Protein AF-A0A6J4H7F0-F1 (afdb_monomer)

Solvent-accessible surface area (backbone atoms only — not comparable to full-atom values): 18769 Å² total; per-residue (Å²): 68,22,37,40,38,38,34,72,68,40,16,68,41,53,74,45,58,62,49,80,38,82,34,61,27,44,43,52,40,50,52,54,46,30,73,71,42,33,70,66,26,42,61,41,53,76,63,33,49,46,27,46,77,89,40,85,48,57,54,82,38,73,43,46,67,84,35,38,40,36,44,41,44,70,64,99,74,85,79,79,78,72,76,82,77,82,88,83,80,85,81,87,74,94,76,88,89,69,82,86,73,80,74,74,81,72,72,72,77,78,80,71,76,67,61,82,69,47,77,82,85,68,88,58,63,63,61,52,51,50,49,52,53,51,52,52,52,27,51,71,76,28,46,66,54,31,9,56,54,31,13,54,42,16,23,50,20,19,31,37,37,26,54,52,37,40,78,71,74,45,66,36,49,32,68,42,9,10,48,26,4,19,38,26,8,48,21,39,66,74,39,74,65,48,31,50,48,36,52,55,51,31,49,51,52,39,50,54,51,37,70,75,57,71,55,100,55,46,68,58,22,44,51,49,18,49,52,44,4,51,45,45,4,41,18,38,14,14,56,26,47,22,36,75,68,29,63,69,56,25,51,48,55,51,47,50,50,52,40,24,53,49,27,19,47,68,47,18,46,78,45,95,50,67,55,50,6,50,51,40,6,38,58,50,38,50,64,55,22,52,47,40,54,76,69,46,71,77,72,45,69,74,72,46,36,49,52,54,37,54,48,41,53,60,24,32,64,48,3,48,36,51,45,26,61,74,34,72,40,80,84,59,91,37,72,46,38,69,72,40,14,45,26,47,49,26,23,46,55,50,27,50,49,41,65,71,66,42,107

Organism: NCBI:txid310071

Mean predicted aligned error: 15.55 Å

Structure (mmCIF, N/CA/C/O backbone):
data_AF-A0A6J4H7F0-F1
#
_entry.id   AF-A0A6J4H7F0-F1
#
loop_
_atom_site.group_PDB
_atom_site.id
_atom_site.type_symbol
_atom_site.label_atom_id
_atom_site.label_alt_id
_atom_site.label_comp_id
_atom_site.label_asym_id
_atom_site.label_entity_id
_atom_site.label_seq_id
_atom_site.pdbx_PDB_ins_code
_atom_site.Cartn_x
_atom_site.Cartn_y
_atom_site.Cartn_z
_atom_site.occupancy
_atom_site.B_iso_or_equiv
_atom_site.auth_seq_id
_atom_site.auth_comp_id
_atom_site.auth_asym_id
_atom_site.auth_atom_id
_atom_site.pdbx_PDB_model_num
ATOM 1 N N . MET A 1 1 ? -19.247 49.090 20.913 1.00 79.69 1 MET A N 1
ATOM 2 C CA . MET A 1 1 ? -18.521 48.630 19.709 1.00 79.69 1 MET A CA 1
ATOM 3 C C . MET A 1 1 ? -18.213 47.139 19.779 1.00 79.69 1 MET A C 1
ATOM 5 O O . MET A 1 1 ? -17.279 46.752 20.465 1.00 79.69 1 MET A O 1
ATOM 9 N N . ALA A 1 2 ? -19.007 46.308 19.106 1.00 89.88 2 ALA A N 1
ATOM 10 C CA . ALA A 1 2 ? -18.717 44.887 18.917 1.00 89.88 2 ALA A CA 1
ATOM 11 C C . ALA A 1 2 ? -17.821 44.684 17.680 1.00 89.88 2 ALA A C 1
ATOM 13 O O . ALA A 1 2 ? -17.836 45.501 16.754 1.00 89.88 2 ALA A O 1
ATOM 14 N N . VAL A 1 3 ? -17.059 43.589 17.644 1.00 93.75 3 VAL A N 1
ATOM 15 C CA . VAL A 1 3 ? -16.188 43.254 16.506 1.00 93.75 3 VAL A CA 1
ATOM 16 C C . VAL A 1 3 ? -16.925 42.312 15.558 1.00 93.75 3 VAL A C 1
ATOM 18 O O . VAL A 1 3 ? -17.182 41.156 15.894 1.00 93.75 3 VAL A O 1
ATOM 21 N N . LEU A 1 4 ? -17.222 42.770 14.345 1.00 94.12 4 LEU A N 1
ATOM 22 C CA . LEU A 1 4 ? -17.757 41.939 13.271 1.00 94.12 4 LEU A CA 1
ATOM 23 C C . LEU A 1 4 ? -16.609 41.200 12.569 1.00 94.12 4 LEU A C 1
ATOM 25 O O . LEU A 1 4 ? -15.652 41.819 12.108 1.00 94.12 4 LEU A O 1
ATOM 29 N N . ARG A 1 5 ? -16.700 39.873 12.447 1.00 94.94 5 ARG A N 1
ATOM 30 C CA . ARG A 1 5 ? -15.762 39.026 11.692 1.00 94.94 5 ARG A CA 1
ATOM 31 C C . ARG A 1 5 ? -16.454 38.355 10.515 1.00 94.94 5 ARG A C 1
ATOM 33 O O . ARG A 1 5 ? -17.480 37.692 10.677 1.00 94.94 5 ARG A O 1
ATOM 40 N N . LEU A 1 6 ? -15.844 38.483 9.338 1.00 91.06 6 LEU A N 1
ATOM 41 C CA . LEU A 1 6 ? -16.409 38.026 8.072 1.00 91.06 6 LEU A CA 1
ATOM 42 C C . LEU A 1 6 ? -15.573 36.899 7.465 1.00 91.06 6 LEU A C 1
ATOM 44 O O . LEU A 1 6 ? -14.344 36.974 7.392 1.00 91.06 6 LEU A O 1
ATOM 48 N N . PHE A 1 7 ? -16.255 35.862 6.983 1.00 89.94 7 PHE A N 1
ATOM 49 C CA . PHE A 1 7 ? -15.634 34.673 6.400 1.00 89.94 7 PHE A CA 1
ATOM 50 C C . PHE A 1 7 ? -16.108 34.444 4.961 1.00 89.94 7 PHE A C 1
ATOM 52 O O . PHE A 1 7 ? -17.207 34.848 4.587 1.00 89.94 7 PHE A O 1
ATOM 59 N N . ALA A 1 8 ? -15.277 33.767 4.160 1.00 90.88 8 ALA A N 1
ATOM 60 C CA . ALA A 1 8 ? -15.610 33.292 2.811 1.00 90.88 8 ALA A CA 1
ATOM 61 C C . ALA A 1 8 ? -16.353 34.344 1.953 1.00 90.88 8 ALA A C 1
ATOM 63 O O . ALA A 1 8 ? -15.870 35.468 1.806 1.00 90.88 8 ALA A O 1
ATOM 64 N N . ALA A 1 9 ? -17.531 33.999 1.424 1.00 89.50 9 ALA A N 1
ATOM 65 C CA . ALA A 1 9 ? -18.332 34.868 0.565 1.00 89.50 9 ALA A CA 1
ATOM 66 C C . ALA A 1 9 ? -18.746 36.193 1.237 1.00 89.50 9 ALA A C 1
ATOM 68 O O . ALA A 1 9 ? -18.875 37.200 0.546 1.00 89.50 9 ALA A O 1
ATOM 69 N N . ALA A 1 10 ? -18.903 36.237 2.569 1.00 89.25 10 ALA A N 1
ATOM 70 C CA . ALA A 1 10 ? -19.227 37.476 3.284 1.00 89.25 10 ALA A CA 1
ATOM 71 C C . ALA A 1 10 ? -18.031 38.437 3.300 1.00 89.25 10 ALA A C 1
ATOM 73 O O . ALA A 1 10 ? -18.201 39.634 3.087 1.00 89.25 10 ALA A O 1
ATOM 74 N N . ARG A 1 11 ? -16.809 37.908 3.463 1.00 91.88 11 ARG A N 1
ATOM 75 C CA . ARG A 1 11 ? -15.567 38.689 3.336 1.00 91.88 11 ARG A CA 1
ATOM 76 C C . ARG A 1 11 ? -15.388 39.226 1.917 1.00 91.88 11 ARG A C 1
ATOM 78 O O . ARG A 1 11 ? -14.984 40.367 1.744 1.00 91.88 11 ARG A O 1
ATOM 85 N N . GLU A 1 12 ? -15.668 38.413 0.902 1.00 89.50 12 GLU A N 1
ATOM 86 C CA . GLU A 1 12 ? -15.570 38.844 -0.499 1.00 89.50 12 GLU A CA 1
ATOM 87 C C . GLU A 1 12 ? -16.610 39.907 -0.854 1.00 89.50 12 GLU A C 1
ATOM 89 O O . GLU A 1 12 ? -16.305 40.832 -1.603 1.00 89.50 12 GLU A O 1
ATOM 94 N N . ALA A 1 13 ? -17.824 39.787 -0.311 1.00 89.81 13 ALA A N 1
ATOM 95 C CA . ALA A 1 13 ? -18.880 40.769 -0.509 1.00 89.81 13 ALA A CA 1
ATOM 96 C C . ALA A 1 13 ? -18.574 42.103 0.189 1.00 89.81 13 ALA A C 1
ATOM 98 O O . ALA A 1 13 ? -18.816 43.149 -0.403 1.00 89.81 13 ALA A O 1
ATOM 99 N N . ALA A 1 14 ? -18.017 42.070 1.404 1.00 89.12 14 ALA A N 1
ATOM 100 C CA . ALA A 1 14 ? -17.677 43.271 2.171 1.00 89.12 14 ALA A CA 1
ATOM 101 C C . ALA A 1 14 ? -16.303 43.876 1.827 1.00 89.12 14 ALA A C 1
ATOM 103 O O . ALA A 1 14 ? -16.029 45.021 2.171 1.00 89.12 14 ALA A O 1
ATOM 104 N N . GLY A 1 15 ? -15.405 43.114 1.194 1.00 90.19 15 GLY A N 1
ATOM 105 C CA . GLY A 1 15 ? -14.039 43.546 0.870 1.00 90.19 15 GLY A CA 1
ATOM 106 C C . GLY A 1 15 ? -13.083 43.626 2.069 1.00 90.19 15 GLY A C 1
ATOM 107 O O . GLY A 1 15 ? -11.917 43.973 1.894 1.00 90.19 15 GLY A O 1
ATOM 108 N N . ILE A 1 16 ? -13.544 43.279 3.274 1.00 86.38 16 ILE A N 1
ATOM 109 C CA . ILE A 1 16 ? -12.784 43.359 4.527 1.00 86.38 16 ILE A CA 1
ATOM 110 C C . ILE A 1 16 ? -12.978 42.102 5.380 1.00 86.38 16 ILE A C 1
ATOM 112 O O . ILE A 1 16 ? -13.972 41.387 5.262 1.00 86.38 16 ILE A O 1
ATOM 116 N N . THR A 1 17 ? -12.010 41.815 6.250 1.00 83.88 17 THR A N 1
ATOM 117 C CA . THR A 1 17 ? -12.023 40.634 7.135 1.00 83.88 17 THR A CA 1
ATOM 118 C C . THR A 1 17 ? -12.695 40.882 8.483 1.00 83.88 17 THR A C 1
ATOM 120 O O . THR A 1 17 ? -13.195 39.942 9.102 1.00 83.88 17 THR A O 1
ATOM 123 N N . SER A 1 18 ? -12.665 42.123 8.963 1.00 90.56 18 SER A N 1
ATOM 124 C CA . SER A 1 18 ? -13.222 42.516 10.254 1.00 90.56 18 SER A CA 1
ATOM 125 C C . SER A 1 18 ? -13.551 44.001 10.284 1.00 90.56 18 SER A C 1
ATOM 127 O O . SER A 1 18 ? -12.859 44.778 9.628 1.00 90.56 18 SER A O 1
ATOM 129 N N . ASP A 1 19 ? -14.545 44.371 11.083 1.00 92.31 19 ASP A N 1
ATOM 130 C CA . ASP A 1 19 ? -14.975 45.755 11.287 1.00 92.31 19 ASP A CA 1
ATOM 131 C C . ASP A 1 19 ? -15.459 45.960 12.729 1.00 92.31 19 ASP A C 1
ATOM 133 O O . ASP A 1 19 ? -15.858 45.003 13.395 1.00 92.31 19 ASP A O 1
ATOM 137 N N . GLU A 1 20 ? -15.436 47.198 13.207 1.00 93.69 20 GLU A N 1
ATOM 138 C CA . GLU A 1 20 ? -15.977 47.571 14.513 1.00 93.69 20 GLU A CA 1
ATOM 139 C C . GLU A 1 20 ? -17.307 48.304 14.319 1.00 93.69 20 GLU A C 1
ATOM 141 O O . GLU A 1 20 ? -17.397 49.305 13.600 1.00 93.69 20 GLU A O 1
ATOM 146 N N . ILE A 1 21 ? -18.362 47.790 14.954 1.00 91.06 21 ILE A N 1
ATOM 147 C CA . ILE A 1 21 ? -19.725 48.308 14.806 1.00 91.06 21 ILE A CA 1
ATOM 148 C C . ILE A 1 21 ? -20.270 48.690 16.177 1.00 91.06 21 ILE A C 1
ATOM 150 O O . ILE A 1 21 ? -20.245 47.895 17.120 1.00 91.06 21 ILE A O 1
ATOM 154 N N . ASP A 1 22 ? -20.742 49.929 16.305 1.00 92.12 22 ASP A N 1
ATOM 155 C CA . ASP A 1 22 ? -21.340 50.408 17.544 1.00 92.12 22 ASP A CA 1
ATOM 156 C C . ASP A 1 22 ? -22.836 50.093 17.574 1.00 92.12 22 ASP A C 1
ATOM 158 O O . ASP A 1 22 ? -23.648 50.751 16.928 1.00 92.12 22 ASP A O 1
ATOM 162 N N . ALA A 1 23 ? -23.171 49.019 18.282 1.00 91.31 23 ALA A N 1
ATOM 163 C CA . ALA A 1 23 ? -24.504 48.445 18.375 1.00 91.31 23 ALA A CA 1
ATOM 164 C C . ALA A 1 23 ? -24.633 47.663 19.688 1.00 91.31 23 ALA A C 1
ATOM 166 O O . ALA A 1 23 ? -23.630 47.187 20.232 1.00 91.31 23 ALA A O 1
ATOM 167 N N . ALA A 1 24 ? -25.861 47.540 20.189 1.00 89.31 24 ALA A N 1
ATOM 168 C CA . ALA A 1 24 ? -26.175 46.858 21.443 1.00 89.31 24 ALA A CA 1
ATOM 169 C C . ALA A 1 24 ? -26.703 45.429 21.230 1.00 89.31 24 ALA A C 1
ATOM 171 O O . ALA A 1 24 ? -26.736 44.639 22.176 1.00 89.31 24 ALA A O 1
ATOM 172 N N . THR A 1 25 ? -27.102 45.077 20.004 1.00 95.62 25 THR A N 1
ATOM 173 C CA . THR A 1 25 ? -27.624 43.746 19.651 1.00 95.62 25 THR A CA 1
ATOM 174 C C . THR A 1 25 ? -27.022 43.207 18.356 1.00 95.62 25 THR A C 1
ATOM 176 O O . THR A 1 25 ? -26.523 43.961 17.521 1.00 95.62 25 THR A O 1
ATOM 179 N N . VAL A 1 26 ? -27.087 41.885 18.164 1.00 93.88 26 VAL A N 1
ATOM 180 C CA . VAL A 1 26 ? -26.665 41.237 16.910 1.00 93.88 26 VAL A CA 1
ATOM 181 C C . VAL A 1 26 ? -27.426 41.800 15.707 1.00 93.88 26 VAL A C 1
ATOM 183 O O . VAL A 1 26 ? -26.803 42.062 14.685 1.00 93.88 26 VAL A O 1
ATOM 186 N N . ALA A 1 27 ? -28.739 42.021 15.816 1.00 93.88 27 ALA A N 1
ATOM 187 C CA . ALA A 1 27 ? -29.546 42.609 14.746 1.00 93.88 27 ALA A CA 1
ATOM 188 C C . ALA A 1 27 ? -29.005 43.980 14.316 1.00 93.88 27 ALA A C 1
ATOM 190 O O . ALA A 1 27 ? -28.714 44.178 13.143 1.00 93.88 27 ALA A O 1
ATOM 191 N N . GLU A 1 28 ? -28.758 44.876 15.274 1.00 93.94 28 GLU A N 1
ATOM 192 C CA . GLU A 1 28 ? -28.206 46.206 14.994 1.00 93.94 28 GLU A CA 1
ATOM 193 C C . GLU A 1 28 ? -26.811 46.143 14.351 1.00 93.94 28 GLU A C 1
ATOM 195 O O . GLU A 1 28 ? -26.514 46.932 13.454 1.00 93.94 28 GLU A O 1
ATOM 200 N N . VAL A 1 29 ? -25.960 45.194 14.771 1.00 94.88 29 VAL A N 1
ATOM 201 C CA . VAL A 1 29 ? -24.647 44.969 14.139 1.00 94.88 29 VAL A CA 1
ATOM 202 C C . VAL A 1 29 ? -24.813 44.586 12.666 1.00 94.88 29 VAL A C 1
ATOM 204 O O . VAL A 1 29 ? -24.089 45.089 11.805 1.00 94.88 29 VAL A O 1
ATOM 207 N N . LEU A 1 30 ? -25.749 43.684 12.372 1.00 95.69 30 LEU A N 1
ATOM 208 C CA . LEU A 1 30 ? -25.975 43.163 11.027 1.00 95.69 30 LEU A CA 1
ATOM 209 C C . LEU A 1 30 ? -26.665 44.174 10.107 1.00 95.69 30 LEU A C 1
ATOM 211 O O . LEU A 1 30 ? -26.292 44.254 8.938 1.00 95.69 30 LEU A O 1
ATOM 215 N N . ASP A 1 31 ? -27.608 44.958 10.624 1.00 95.56 31 ASP A N 1
ATOM 216 C CA . ASP A 1 31 ? -28.295 46.008 9.869 1.00 95.56 31 ASP A CA 1
ATOM 217 C C . ASP A 1 31 ? -27.300 47.100 9.452 1.00 95.56 31 ASP A C 1
ATOM 219 O O . ASP A 1 31 ? -27.185 47.415 8.267 1.00 95.56 31 ASP A O 1
ATOM 223 N N . GLN A 1 32 ? -26.462 47.576 10.384 1.00 94.88 32 GLN A N 1
ATOM 224 C CA . GLN A 1 32 ? -25.400 48.540 10.065 1.00 94.88 32 GLN A CA 1
ATOM 225 C C . GLN A 1 32 ? -24.371 47.977 9.072 1.00 94.88 32 GLN A C 1
ATOM 227 O O . GLN A 1 32 ? -23.843 48.714 8.236 1.00 94.88 32 GLN A O 1
ATOM 232 N N . ALA A 1 33 ? -24.071 46.677 9.144 1.00 94.00 33 ALA A N 1
ATOM 233 C CA . ALA A 1 33 ? -23.202 46.012 8.178 1.00 94.00 33 ALA A CA 1
ATOM 234 C C . ALA A 1 33 ? -23.845 45.930 6.782 1.00 94.00 33 ALA A C 1
ATOM 236 O O . ALA A 1 33 ? -23.162 46.147 5.780 1.00 94.00 33 ALA A O 1
ATOM 237 N N . CYS A 1 34 ? -25.151 45.660 6.698 1.00 95.38 34 CYS A N 1
ATOM 238 C CA . CYS A 1 34 ? -25.888 45.658 5.432 1.00 95.38 34 CYS A CA 1
ATOM 239 C C . CYS A 1 34 ? -25.930 47.052 4.803 1.00 95.38 34 CYS A C 1
ATOM 241 O O . CYS A 1 34 ? -25.627 47.180 3.615 1.00 95.38 34 CYS A O 1
ATOM 243 N N . ASP A 1 35 ? -26.188 48.089 5.600 1.00 94.69 35 ASP A N 1
ATOM 244 C CA . ASP A 1 35 ? -26.157 49.482 5.144 1.00 94.69 35 ASP A CA 1
ATOM 245 C C . ASP A 1 35 ? -24.766 49.886 4.631 1.00 94.69 35 ASP A C 1
ATOM 247 O O . ASP A 1 35 ? -24.639 50.622 3.650 1.00 94.69 35 ASP A O 1
ATOM 251 N N . ARG A 1 36 ? -23.701 49.383 5.271 1.00 95.12 36 ARG A N 1
ATOM 252 C CA . ARG A 1 36 ? -22.311 49.714 4.926 1.00 95.12 36 ARG A CA 1
ATOM 253 C C . ARG A 1 36 ? -21.793 48.968 3.696 1.00 95.12 36 ARG A C 1
ATOM 255 O O . ARG A 1 36 ? -21.066 49.559 2.899 1.00 95.12 36 ARG A O 1
ATOM 262 N N . TYR A 1 37 ? -22.112 47.682 3.552 1.00 93.31 37 TYR A N 1
ATOM 263 C CA . TYR A 1 37 ? -21.534 46.816 2.511 1.00 93.31 37 TYR A CA 1
ATOM 264 C C . TYR A 1 37 ? -22.482 46.550 1.328 1.00 93.31 37 TYR A C 1
ATOM 266 O O . TYR A 1 37 ? -22.057 46.004 0.306 1.00 93.31 37 TYR A O 1
ATOM 274 N N . GLY A 1 38 ? -23.751 46.949 1.437 1.00 90.44 38 GLY A N 1
ATOM 275 C CA . GLY A 1 38 ? -24.727 46.960 0.349 1.00 90.44 38 GLY A CA 1
ATOM 276 C C . GLY A 1 38 ? -25.340 45.601 -0.011 1.00 90.44 38 GLY A C 1
ATOM 277 O O . GLY A 1 38 ? -25.177 44.583 0.671 1.00 90.44 38 GLY A O 1
ATOM 278 N N . ASP A 1 39 ? -26.070 45.583 -1.128 1.00 90.50 39 ASP A N 1
ATOM 279 C CA . ASP A 1 39 ? -26.968 44.485 -1.523 1.00 90.50 39 ASP A CA 1
ATOM 280 C C . ASP A 1 39 ? -26.270 43.129 -1.665 1.00 90.50 39 ASP A C 1
ATOM 282 O O . ASP A 1 39 ? -26.826 42.086 -1.311 1.00 90.50 39 ASP A O 1
ATOM 286 N N . ARG A 1 40 ? -25.022 43.126 -2.155 1.00 87.94 40 ARG A N 1
ATOM 287 C CA . ARG A 1 40 ? -24.244 41.892 -2.326 1.00 87.94 40 ARG A CA 1
ATOM 288 C C . ARG A 1 40 ? -23.959 41.222 -0.984 1.00 87.94 40 ARG A C 1
ATOM 290 O O . ARG A 1 40 ? -24.016 39.998 -0.897 1.00 87.94 40 ARG A O 1
ATOM 297 N N . PHE A 1 41 ? -23.656 42.004 0.048 1.00 93.06 41 PHE A N 1
ATOM 298 C CA . PHE A 1 41 ? -23.447 41.484 1.395 1.00 93.06 41 PHE A CA 1
ATOM 299 C C . PHE A 1 41 ? -24.765 41.016 2.015 1.00 93.06 41 PHE A C 1
ATOM 301 O O . PHE A 1 41 ? -24.824 39.907 2.546 1.00 93.06 41 PHE A O 1
ATOM 308 N N . SER A 1 42 ? -25.834 41.797 1.852 1.00 93.12 42 SER A N 1
ATOM 309 C CA . SER A 1 42 ? -27.180 41.456 2.334 1.00 93.12 42 SER A CA 1
ATOM 310 C C . SER A 1 42 ? -27.670 40.109 1.783 1.00 93.12 42 SER A C 1
ATOM 312 O O . SER A 1 42 ? -28.186 39.271 2.526 1.00 93.12 42 SER A O 1
ATOM 314 N N . ALA A 1 43 ? -27.427 39.842 0.495 1.00 90.12 43 ALA A N 1
ATOM 315 C CA . ALA A 1 43 ? -27.762 38.566 -0.138 1.00 90.12 43 ALA A CA 1
ATOM 316 C C . ALA A 1 43 ? -26.995 37.374 0.467 1.00 90.12 43 ALA A C 1
ATOM 318 O O . ALA A 1 43 ? -27.556 36.289 0.633 1.00 90.12 43 ALA A O 1
ATOM 319 N N . VAL A 1 44 ? -25.720 37.563 0.824 1.00 91.06 44 VAL A N 1
ATOM 320 C CA . VAL A 1 44 ? -24.921 36.523 1.492 1.00 91.06 44 VAL A CA 1
ATOM 321 C C . VAL A 1 44 ? -25.398 36.320 2.930 1.00 91.06 44 VAL A C 1
ATOM 323 O O . VAL A 1 44 ? -25.566 35.177 3.366 1.00 91.06 44 VAL A O 1
ATOM 326 N N . LEU A 1 45 ? -25.663 37.406 3.659 1.00 92.75 45 LEU A N 1
ATOM 327 C CA . LEU A 1 45 ? -26.127 37.350 5.042 1.00 92.75 45 LEU A CA 1
ATOM 328 C C . LEU A 1 45 ? -27.443 36.570 5.174 1.00 92.75 45 LEU A C 1
ATOM 330 O O . LEU A 1 45 ? -27.565 35.760 6.090 1.00 92.75 45 LEU A O 1
ATOM 334 N N . ALA A 1 46 ? -28.370 36.720 4.222 1.00 91.62 46 ALA A N 1
ATOM 335 C CA . ALA A 1 46 ? -29.660 36.020 4.212 1.00 91.62 46 ALA A CA 1
ATOM 336 C C . ALA A 1 46 ? -29.552 34.481 4.251 1.00 91.62 46 ALA A C 1
ATOM 338 O O . ALA A 1 46 ? -30.493 33.801 4.656 1.00 91.62 46 ALA A O 1
ATOM 339 N N . THR A 1 47 ? -28.412 33.923 3.836 1.00 89.62 47 THR A N 1
ATOM 340 C CA . THR A 1 47 ? -28.147 32.472 3.861 1.00 89.62 47 THR A CA 1
ATOM 341 C C . THR A 1 47 ? -27.100 32.068 4.902 1.00 89.62 47 THR A C 1
ATOM 343 O O . THR A 1 47 ? -26.794 30.883 5.044 1.00 89.62 47 THR A O 1
ATOM 346 N N . SER A 1 48 ? -26.551 33.036 5.640 1.00 90.56 48 SER A N 1
ATOM 347 C CA . SER A 1 48 ? -25.468 32.840 6.604 1.00 90.56 48 SER A CA 1
ATOM 348 C C . SER A 1 48 ? -25.984 32.476 7.998 1.00 90.56 48 SER A C 1
ATOM 350 O O . SER A 1 48 ? -27.090 32.837 8.395 1.00 90.56 48 SER A O 1
ATOM 352 N N . LYS A 1 49 ? -25.149 31.790 8.784 1.00 94.12 49 LYS A N 1
ATOM 353 C CA . LYS A 1 49 ? -25.343 31.610 10.230 1.00 94.12 49 LYS A CA 1
ATOM 354 C C . LYS A 1 49 ? -24.569 32.684 10.991 1.00 94.12 49 LYS A C 1
ATOM 356 O O . LYS A 1 49 ? -23.464 33.042 10.589 1.00 94.12 49 LYS A O 1
ATOM 361 N N . VAL A 1 50 ? -25.122 33.153 12.106 1.00 93.88 50 VAL A N 1
ATOM 362 C CA . VAL A 1 50 ? -24.518 34.210 12.931 1.00 93.88 50 VAL A CA 1
ATOM 363 C C . VAL A 1 50 ? -24.181 33.669 14.310 1.00 93.88 50 VAL A C 1
ATOM 365 O O . VAL A 1 50 ? -24.969 32.940 14.913 1.00 93.88 50 VAL A O 1
ATOM 368 N N . TRP A 1 51 ? -22.969 33.965 14.761 1.00 95.75 51 TRP A N 1
ATOM 369 C CA . TRP A 1 51 ? -22.409 33.456 16.007 1.00 95.75 51 TRP A CA 1
ATOM 370 C C . TRP A 1 51 ? -21.864 34.614 16.835 1.00 95.75 51 TRP A C 1
ATOM 372 O O . TRP A 1 51 ? -21.301 35.552 16.276 1.00 95.75 51 TRP A O 1
ATOM 382 N N . VAL A 1 52 ? -21.986 34.538 18.156 1.00 93.44 52 VAL A N 1
ATOM 383 C CA . VAL A 1 52 ? -21.374 35.484 19.097 1.00 93.44 52 VAL A CA 1
ATOM 384 C C . VAL A 1 52 ? -20.433 34.707 20.000 1.00 93.44 52 VAL A C 1
ATOM 386 O O . VAL A 1 52 ? -20.842 33.734 20.626 1.00 93.44 52 VAL A O 1
ATOM 389 N N . ASN A 1 53 ? -19.158 35.101 20.039 1.00 90.38 53 ASN A N 1
ATOM 390 C CA . ASN A 1 53 ? -18.128 34.487 20.892 1.00 90.38 53 ASN A CA 1
ATOM 391 C C . ASN A 1 53 ? -18.028 32.950 20.792 1.00 90.38 53 ASN A C 1
ATOM 393 O O . ASN A 1 53 ? -17.649 32.282 21.749 1.00 90.38 53 ASN A O 1
ATOM 397 N N . GLY A 1 54 ? -18.333 32.389 19.619 1.00 84.12 54 GLY A N 1
ATOM 398 C CA . GLY A 1 54 ? -18.251 30.948 19.380 1.00 84.12 54 GLY A CA 1
ATOM 399 C C . GLY A 1 54 ? -19.536 30.167 19.654 1.00 84.12 54 GLY A C 1
ATOM 400 O O . GLY A 1 54 ? -19.495 28.951 19.526 1.00 84.12 54 GLY A O 1
ATOM 401 N N . GLU A 1 55 ? -20.664 30.829 19.921 1.00 82.25 55 GLU A N 1
ATOM 402 C CA . GLU A 1 55 ? -21.980 30.188 20.049 1.00 82.25 55 GLU A CA 1
ATOM 403 C C . GLU A 1 55 ? -22.988 30.744 19.024 1.00 82.25 55 GLU A C 1
ATOM 405 O O . GLU A 1 55 ? -22.940 31.941 18.720 1.00 82.25 55 GLU A O 1
ATOM 410 N N . PRO A 1 56 ? -23.917 29.929 18.482 1.00 89.75 56 PRO A N 1
ATOM 411 C CA . PRO A 1 56 ? -24.992 30.415 17.617 1.00 89.75 56 PRO A CA 1
ATOM 412 C C . PRO A 1 56 ? -25.836 31.489 18.313 1.00 89.75 56 PRO A C 1
ATOM 414 O O . PRO A 1 56 ? -26.287 31.296 19.442 1.00 89.75 56 PRO A O 1
ATOM 417 N N . ALA A 1 57 ? -26.089 32.603 17.628 1.00 90.56 57 ALA A N 1
ATOM 418 C CA . ALA A 1 57 ? -26.790 33.745 18.203 1.00 90.56 57 ALA A CA 1
ATOM 419 C C . ALA A 1 57 ? -28.089 34.057 17.456 1.00 90.56 57 ALA A C 1
ATOM 421 O O . ALA A 1 57 ? -28.163 33.978 16.228 1.00 90.56 57 ALA A O 1
ATOM 422 N N . ALA A 1 58 ? -29.113 34.440 18.215 1.00 90.75 58 ALA A N 1
ATOM 423 C CA . ALA A 1 58 ? -30.339 34.990 17.659 1.00 90.75 58 ALA A CA 1
ATOM 424 C C . ALA A 1 58 ? -30.158 36.500 17.402 1.00 90.75 58 ALA A C 1
ATOM 426 O O . ALA A 1 58 ? -29.334 37.137 18.057 1.00 90.75 58 ALA A O 1
ATOM 427 N N . PRO A 1 59 ? -30.954 37.120 16.515 1.00 87.88 59 PRO A N 1
ATOM 428 C CA . PRO A 1 59 ? -30.845 38.557 16.240 1.00 87.88 59 PRO A CA 1
ATOM 429 C C . PRO A 1 59 ? -30.986 39.450 17.489 1.00 87.88 59 PRO A C 1
ATOM 431 O O . PRO A 1 59 ? -30.333 40.481 17.591 1.00 87.88 59 PRO A O 1
ATOM 434 N N . ALA A 1 60 ? -31.787 39.035 18.475 1.00 90.62 60 ALA A N 1
ATOM 435 C CA . ALA A 1 60 ? -31.992 39.780 19.720 1.00 90.62 60 ALA A CA 1
ATOM 436 C C . ALA A 1 60 ? -30.878 39.583 20.771 1.00 90.62 60 ALA A C 1
ATOM 438 O O . ALA A 1 60 ? -30.976 40.133 21.867 1.00 90.62 60 ALA A O 1
ATOM 439 N N . THR A 1 61 ? -29.847 38.777 20.487 1.00 91.88 61 THR A N 1
ATOM 440 C CA . THR A 1 61 ? -28.741 38.547 21.425 1.00 91.88 61 THR A CA 1
ATOM 441 C C . THR A 1 61 ? -28.001 39.870 21.690 1.00 91.88 61 THR A C 1
ATOM 443 O O . THR A 1 61 ? -27.585 40.522 20.728 1.00 91.88 61 THR A O 1
ATOM 446 N N . PRO A 1 62 ? -27.838 40.290 22.961 1.00 91.69 62 PRO A N 1
ATOM 447 C CA . PRO A 1 62 ? -27.097 41.502 23.298 1.00 91.69 62 PRO A CA 1
ATOM 448 C C . PRO A 1 62 ? -25.601 41.318 23.028 1.00 91.69 62 PRO A C 1
ATOM 450 O O . PRO A 1 62 ? -25.072 40.222 23.215 1.00 91.69 62 PRO A O 1
ATOM 453 N N . VAL A 1 63 ? -24.929 42.391 22.611 1.00 93.06 63 VAL A N 1
ATOM 454 C CA . VAL A 1 63 ? -23.483 42.405 22.345 1.00 93.06 63 VAL A CA 1
ATOM 455 C C . VAL A 1 63 ? -22.805 43.572 23.061 1.00 93.06 63 VAL A C 1
ATOM 457 O O . VAL A 1 63 ? -23.314 44.693 23.097 1.00 93.06 63 VAL A O 1
ATOM 460 N N . GLY A 1 64 ? -21.655 43.297 23.666 1.00 86.19 64 GLY A N 1
ATOM 461 C CA . GLY A 1 64 ? -20.812 44.254 24.372 1.00 86.19 64 GLY A CA 1
ATOM 462 C C . GLY A 1 64 ? -19.525 44.603 23.622 1.00 86.19 64 GLY A C 1
ATOM 463 O O . GLY A 1 64 ? -19.225 44.082 22.551 1.00 86.19 64 GLY A O 1
ATOM 464 N N . ALA A 1 65 ? -18.720 45.482 24.226 1.00 81.00 65 ALA A N 1
ATOM 465 C CA . ALA A 1 65 ? -17.493 46.014 23.621 1.00 81.00 65 ALA A CA 1
ATOM 466 C C . ALA A 1 65 ? -16.391 44.965 23.352 1.00 81.00 65 ALA A C 1
ATOM 468 O O . ALA A 1 65 ? -15.457 45.218 22.599 1.00 81.00 65 ALA A O 1
ATOM 469 N N . SER A 1 66 ? -16.477 43.799 23.994 1.00 80.94 66 SER A N 1
ATOM 470 C CA . SER A 1 66 ? -15.542 42.682 23.824 1.00 80.94 66 SER A CA 1
ATOM 471 C C . SER A 1 66 ? -16.088 41.559 22.945 1.00 80.94 66 SER A C 1
ATOM 473 O O . SER A 1 66 ? -15.385 40.572 22.728 1.00 80.94 66 SER A O 1
ATOM 475 N N . ASP A 1 67 ? -17.335 41.671 22.484 1.00 90.25 67 ASP A N 1
ATOM 476 C CA . ASP A 1 67 ? -18.008 40.572 21.810 1.00 90.25 67 ASP A CA 1
ATOM 477 C C . ASP A 1 67 ? -17.669 40.537 20.328 1.00 90.25 67 ASP A C 1
ATOM 479 O O . ASP A 1 67 ? -17.612 41.557 19.635 1.00 90.25 67 ASP A O 1
ATOM 483 N N . VAL A 1 68 ? -17.449 39.320 19.844 1.00 92.62 68 VAL A N 1
ATOM 484 C CA . VAL A 1 68 ? -17.146 39.048 18.446 1.00 92.62 68 VAL A CA 1
ATOM 485 C C . VAL A 1 68 ? -18.375 38.438 17.792 1.00 92.62 68 VAL A C 1
ATOM 487 O O . VAL A 1 68 ? -18.749 37.310 18.115 1.00 92.62 68 VAL A O 1
ATOM 490 N N . VAL A 1 69 ? -18.958 39.158 16.837 1.00 94.81 69 VAL A N 1
ATOM 491 C CA . VAL A 1 69 ? -20.050 38.681 15.982 1.00 94.81 69 VAL A CA 1
ATOM 492 C C . VAL A 1 69 ? -19.443 38.098 14.709 1.00 94.81 69 VAL A C 1
ATOM 494 O O . VAL A 1 69 ? -18.785 38.801 13.949 1.00 94.81 69 VAL A O 1
ATOM 497 N N . ALA A 1 70 ? -19.633 36.808 14.456 1.00 95.06 70 ALA A N 1
ATOM 498 C CA . ALA A 1 70 ? -19.125 36.120 13.276 1.00 95.06 70 ALA A CA 1
ATOM 499 C C . ALA A 1 70 ? -20.257 35.802 12.291 1.00 95.06 70 ALA A C 1
ATOM 501 O O . ALA A 1 70 ? -21.245 35.163 12.659 1.00 95.06 70 ALA A O 1
ATOM 502 N N . VAL A 1 71 ? -20.078 36.197 11.026 1.00 94.56 71 VAL A N 1
ATOM 503 C CA . VAL A 1 71 ? -20.978 35.841 9.917 1.00 94.56 71 VAL A CA 1
ATOM 504 C C . VAL A 1 71 ? -20.372 34.680 9.141 1.00 94.56 71 VAL A C 1
ATOM 506 O O . VAL A 1 71 ? -19.292 34.801 8.558 1.00 94.56 71 VAL A O 1
ATOM 509 N N . LEU A 1 72 ? -21.078 33.552 9.133 1.00 91.44 72 LEU A N 1
ATOM 510 C CA . LEU A 1 72 ? -20.654 32.293 8.526 1.00 91.44 72 LEU A CA 1
ATOM 511 C C . LEU A 1 72 ? -21.580 31.949 7.352 1.00 91.44 72 LEU A C 1
ATOM 513 O O . LEU A 1 72 ? -22.631 31.336 7.567 1.00 91.44 72 LEU A O 1
ATOM 517 N N . PRO A 1 73 ? -21.210 32.324 6.113 1.00 88.38 73 PRO A N 1
ATOM 518 C CA . PRO A 1 73 ? -21.903 31.867 4.915 1.00 88.38 73 PRO A CA 1
ATOM 519 C C . PRO A 1 73 ? -21.964 30.341 4.847 1.00 88.38 73 PRO A C 1
ATOM 521 O O . PRO A 1 73 ? -21.097 29.669 5.420 1.00 88.38 73 PRO A O 1
ATOM 524 N N . PRO A 1 74 ? -22.940 29.773 4.118 1.00 82.69 74 PRO A N 1
ATOM 525 C CA . PRO A 1 74 ? -22.936 28.349 3.847 1.00 82.69 74 PRO A CA 1
ATOM 526 C C . PRO A 1 74 ? -21.624 28.022 3.133 1.00 82.69 74 PRO A C 1
ATOM 528 O O . PRO A 1 74 ? -21.309 28.587 2.085 1.00 82.69 74 PRO A O 1
ATOM 531 N N . VAL A 1 75 ? -20.824 27.138 3.730 1.00 65.12 75 VAL A N 1
ATOM 532 C CA . VAL A 1 75 ? -19.647 26.598 3.052 1.00 65.12 75 VAL A CA 1
ATOM 533 C C . VAL A 1 75 ? -20.130 25.933 1.765 1.00 65.12 75 VAL A C 1
ATOM 535 O O . VAL A 1 75 ? -21.185 25.297 1.771 1.00 65.12 75 VAL A O 1
ATOM 538 N N . SER A 1 76 ? -19.414 26.119 0.655 1.00 52.06 76 SER A N 1
ATOM 539 C CA . SER A 1 76 ? -19.705 25.487 -0.636 1.00 52.06 76 SER A CA 1
ATOM 540 C C . SER A 1 76 ? -19.722 23.961 -0.469 1.00 52.06 76 SER A C 1
ATOM 542 O O . SER A 1 76 ? -18.696 23.304 -0.599 1.00 52.06 76 SER A O 1
ATOM 544 N N . GLY A 1 77 ? -20.871 23.411 -0.073 1.00 41.06 77 GLY A N 1
ATOM 545 C CA . GLY A 1 77 ? -20.978 22.048 0.434 1.00 41.06 77 GLY A CA 1
ATOM 546 C C . GLY A 1 77 ? -22.177 21.840 1.362 1.00 41.06 77 GLY A C 1
ATOM 547 O O . GLY A 1 77 ? -22.004 21.609 2.552 1.00 41.06 77 GLY A O 1
ATOM 548 N N . GLY A 1 78 ? -23.387 21.864 0.793 1.00 36.84 78 GLY A N 1
ATOM 549 C CA . GLY A 1 78 ? -24.512 21.070 1.301 1.00 36.84 78 GLY A CA 1
ATOM 550 C C . GLY A 1 78 ? -25.454 21.723 2.315 1.00 36.84 78 GLY A C 1
ATOM 551 O O . GLY A 1 78 ? -25.425 21.396 3.493 1.00 36.84 78 GLY A O 1
ATOM 552 N N . ALA A 1 79 ? -26.390 22.534 1.820 1.00 33.06 79 ALA A N 1
ATOM 553 C CA . ALA A 1 79 ? -27.784 22.523 2.276 1.00 33.06 79 ALA A CA 1
ATOM 554 C C . ALA A 1 79 ? -28.658 23.183 1.201 1.00 33.06 79 ALA A C 1
ATOM 556 O O . ALA A 1 79 ? -29.197 24.272 1.384 1.00 33.06 79 ALA A O 1
ATOM 557 N N . ALA A 1 80 ? -28.792 22.525 0.045 1.00 39.06 80 ALA A N 1
ATOM 558 C CA . ALA A 1 80 ? -29.964 22.783 -0.776 1.00 39.06 80 ALA A CA 1
ATOM 559 C C . ALA A 1 80 ? -31.174 22.361 0.068 1.00 39.06 80 ALA A C 1
ATOM 561 O O . ALA A 1 80 ? -31.333 21.178 0.374 1.00 39.06 80 ALA A O 1
ATOM 562 N N . GLN A 1 81 ? -31.986 23.327 0.497 1.00 37.56 81 GLN A N 1
ATOM 563 C CA . GLN A 1 81 ? -33.301 23.034 1.049 1.00 37.56 81 GLN A CA 1
ATOM 564 C C . GLN A 1 81 ? -34.046 22.190 0.013 1.00 37.56 81 GLN A C 1
ATOM 566 O O . GLN A 1 81 ? -34.301 22.631 -1.108 1.00 37.56 81 GLN A O 1
ATOM 571 N N . ARG A 1 82 ? -34.345 20.942 0.374 1.00 30.02 82 ARG A N 1
ATOM 572 C CA . ARG A 1 82 ? -35.230 20.084 -0.408 1.00 30.02 82 ARG A CA 1
ATOM 573 C C . ARG A 1 82 ? -36.594 20.783 -0.435 1.00 30.02 82 ARG A C 1
ATOM 575 O O . ARG A 1 82 ? -37.093 21.110 0.643 1.00 30.02 82 ARG A O 1
ATOM 582 N N . PRO A 1 83 ? -37.212 21.028 -1.602 1.00 35.38 83 PRO A N 1
ATOM 583 C CA . PRO A 1 83 ? -38.583 21.514 -1.622 1.00 35.38 83 PRO A CA 1
ATOM 584 C C . PRO A 1 83 ? -39.457 20.498 -0.885 1.00 35.38 83 PRO A C 1
ATOM 586 O O . PRO A 1 83 ? -39.306 19.291 -1.095 1.00 35.38 83 PRO A O 1
ATOM 589 N N . ALA A 1 84 ? -40.339 20.975 -0.007 1.00 37.59 84 ALA A N 1
ATOM 590 C CA . ALA A 1 84 ? -41.308 20.123 0.667 1.00 37.59 84 ALA A CA 1
ATOM 591 C C . ALA A 1 84 ? -42.090 19.318 -0.384 1.00 37.59 84 ALA A C 1
ATOM 593 O O . ALA A 1 84 ? -42.671 19.889 -1.310 1.00 37.59 84 ALA A O 1
ATOM 594 N N . ALA A 1 85 ? -42.069 17.989 -0.267 1.00 36.25 85 ALA A N 1
ATOM 595 C CA . ALA A 1 85 ? -42.856 17.125 -1.135 1.00 36.25 85 ALA A CA 1
ATOM 596 C C . ALA A 1 85 ? -44.352 17.431 -0.930 1.00 36.25 85 ALA A C 1
ATOM 598 O O . ALA A 1 85 ? -44.784 17.585 0.217 1.00 36.25 85 ALA A O 1
ATOM 599 N N . PRO A 1 86 ? -45.161 17.520 -2.000 1.00 36.28 86 PRO A N 1
ATOM 600 C CA . PRO A 1 86 ? -46.590 17.731 -1.849 1.00 36.28 86 PRO A CA 1
ATOM 601 C C . PRO A 1 86 ? -47.212 16.517 -1.153 1.00 36.28 86 PRO A C 1
ATOM 603 O O . PRO A 1 86 ? -46.937 15.363 -1.487 1.00 36.28 86 PRO A O 1
ATOM 606 N N . ALA A 1 87 ? -48.055 16.793 -0.163 1.00 36.59 87 ALA A N 1
ATOM 607 C CA . ALA A 1 87 ? -48.787 15.774 0.564 1.00 36.59 87 ALA A CA 1
ATOM 608 C C . ALA A 1 87 ? -49.786 15.063 -0.364 1.00 36.59 87 ALA A C 1
ATOM 610 O O . ALA A 1 87 ? -50.661 15.698 -0.949 1.00 36.59 87 ALA A O 1
ATOM 611 N N . GLY A 1 88 ? -49.695 13.732 -0.426 1.00 44.38 88 GLY A N 1
ATOM 612 C CA . GLY A 1 88 ? -50.796 12.876 -0.868 1.00 44.38 88 GLY A CA 1
ATOM 613 C C . GLY A 1 88 ? -50.566 12.110 -2.169 1.00 44.38 88 GLY A C 1
ATOM 614 O O . GLY A 1 88 ? -51.124 12.450 -3.204 1.00 44.38 88 GLY A O 1
ATOM 615 N N . ALA A 1 89 ? -49.878 10.972 -2.081 1.00 31.48 89 ALA A N 1
ATOM 616 C CA . ALA A 1 89 ? -50.072 9.869 -3.019 1.00 31.48 89 ALA A CA 1
ATOM 617 C C . ALA A 1 89 ? -50.111 8.552 -2.231 1.00 31.48 89 ALA A C 1
ATOM 619 O O . ALA A 1 89 ? -49.086 7.990 -1.858 1.00 31.48 89 ALA A O 1
ATOM 620 N N . ARG A 1 90 ? -51.327 8.086 -1.920 1.00 34.03 90 ARG A N 1
ATOM 621 C CA . ARG A 1 90 ? -51.562 6.773 -1.305 1.00 34.03 90 ARG A CA 1
ATOM 622 C C . ARG A 1 90 ? -51.347 5.690 -2.359 1.00 34.03 90 ARG A C 1
ATOM 624 O O . ARG A 1 90 ? -52.185 5.529 -3.243 1.00 34.03 90 ARG A O 1
ATOM 631 N N . VAL A 1 91 ? -50.277 4.912 -2.229 1.00 36.03 91 VAL A N 1
ATOM 632 C CA . VAL A 1 91 ? -50.155 3.628 -2.927 1.00 36.03 91 VAL A CA 1
ATOM 633 C C . VAL A 1 91 ? -50.879 2.576 -2.088 1.00 36.03 91 VAL A C 1
ATOM 635 O O . VAL A 1 91 ? -50.486 2.263 -0.969 1.00 36.03 91 VAL A O 1
ATOM 638 N N . ARG A 1 92 ? -51.997 2.074 -2.617 1.00 37.91 92 ARG A N 1
ATOM 639 C CA . ARG A 1 92 ? -52.763 0.955 -2.056 1.00 37.91 92 ARG A CA 1
ATOM 640 C C . ARG A 1 92 ? -52.038 -0.346 -2.411 1.00 37.91 92 ARG A C 1
ATOM 642 O O . ARG A 1 92 ? -51.977 -0.699 -3.584 1.00 37.91 92 ARG A O 1
ATOM 649 N N . GLY A 1 93 ? -51.533 -1.059 -1.409 1.00 32.06 93 GLY A N 1
ATOM 650 C CA . GLY A 1 93 ? -50.994 -2.412 -1.545 1.00 32.06 93 GLY A CA 1
ATOM 651 C C . GLY A 1 93 ? -51.347 -3.235 -0.310 1.00 32.06 93 GLY A C 1
ATOM 652 O O . GLY A 1 93 ? -51.042 -2.836 0.806 1.00 32.06 93 GLY A O 1
ATOM 653 N N . ASN A 1 94 ? -52.062 -4.33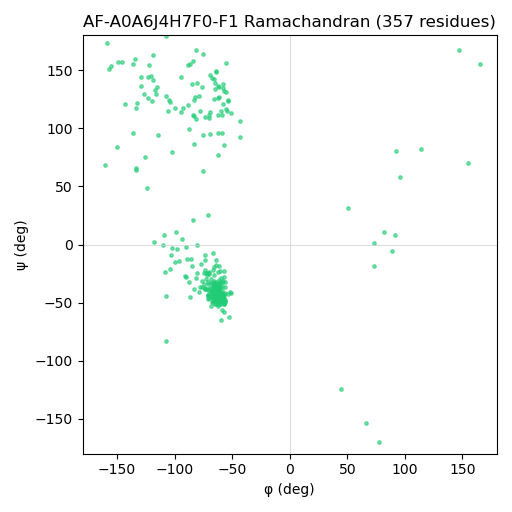9 -0.517 1.00 37.28 94 ASN A N 1
ATOM 654 C CA . ASN A 1 94 ? -52.646 -5.182 0.523 1.00 37.28 94 ASN A CA 1
ATOM 655 C C . ASN A 1 94 ? -51.582 -5.938 1.335 1.00 37.28 94 ASN A C 1
ATOM 657 O O . ASN A 1 94 ? -50.975 -6.869 0.815 1.00 37.28 94 ASN A O 1
ATOM 661 N N . LEU A 1 95 ? -51.457 -5.625 2.625 1.00 38.50 95 LEU A N 1
ATOM 662 C CA . LEU A 1 95 ? -50.990 -6.554 3.659 1.00 38.50 95 LEU A CA 1
ATOM 663 C C . LEU A 1 95 ? -51.651 -6.168 4.990 1.00 38.50 95 LEU A C 1
ATOM 665 O O . LEU A 1 95 ? -51.126 -5.402 5.788 1.00 38.50 95 LEU A O 1
ATOM 669 N N . ALA A 1 96 ? -52.874 -6.658 5.180 1.00 40.41 96 ALA A N 1
ATOM 670 C CA . ALA A 1 96 ? -53.531 -6.673 6.478 1.00 40.41 96 ALA A CA 1
ATOM 671 C C . ALA A 1 96 ? -52.995 -7.873 7.279 1.00 40.41 96 ALA A C 1
ATOM 673 O O . ALA A 1 96 ? -52.878 -8.954 6.704 1.00 40.41 96 ALA A O 1
ATOM 674 N N . LEU A 1 97 ? -52.743 -7.668 8.580 1.00 42.62 97 LEU A N 1
ATOM 675 C CA . LEU A 1 97 ? -52.187 -8.592 9.596 1.00 42.62 97 LEU A CA 1
ATOM 676 C C . LEU A 1 97 ? -50.673 -8.499 9.858 1.00 42.62 97 LEU A C 1
ATOM 678 O O . LEU A 1 97 ? -49.961 -9.497 9.824 1.00 42.62 97 LEU A O 1
ATOM 682 N N . VAL A 1 98 ? -50.204 -7.316 10.253 1.00 38.72 98 VAL A N 1
ATOM 683 C CA . VAL A 1 98 ? -49.101 -7.182 11.219 1.00 38.72 98 VAL A CA 1
ATOM 684 C C . VAL A 1 98 ? -49.570 -6.141 12.246 1.00 38.72 98 VAL A C 1
ATOM 686 O O . VAL A 1 98 ? -49.969 -5.059 11.819 1.00 38.72 98 VAL A O 1
ATOM 689 N N . PRO A 1 99 ? -49.642 -6.441 13.559 1.00 37.03 99 PRO A N 1
ATOM 690 C CA . PRO A 1 99 ? -49.894 -5.404 14.557 1.00 37.03 99 PRO A CA 1
ATOM 691 C C . PRO A 1 99 ? -48.753 -4.389 14.495 1.00 37.03 99 PRO A C 1
ATOM 693 O O . PRO A 1 99 ? -47.606 -4.814 14.388 1.00 37.03 99 PRO A O 1
ATOM 696 N N . ASP A 1 100 ? -49.086 -3.096 14.533 1.00 36.59 100 ASP A N 1
ATOM 697 C CA . ASP A 1 100 ? -48.177 -1.956 14.366 1.00 36.59 100 ASP A CA 1
ATOM 698 C C . ASP A 1 100 ? -46.857 -2.144 15.132 1.00 36.59 100 ASP A C 1
ATOM 700 O O . ASP A 1 100 ? -46.728 -1.808 16.311 1.00 36.59 100 ASP A O 1
ATOM 704 N N . LEU A 1 101 ? -45.853 -2.693 14.448 1.00 35.00 101 LEU A N 1
ATOM 705 C CA . LEU A 1 101 ? -44.469 -2.541 14.846 1.00 35.00 101 LEU A CA 1
ATOM 706 C C . LEU A 1 101 ? -44.153 -1.081 14.564 1.00 35.00 101 LEU A C 1
ATOM 708 O O . LEU A 1 101 ? -44.075 -0.670 13.407 1.00 35.00 101 LEU A O 1
ATOM 712 N N . VAL A 1 102 ? -44.008 -0.298 15.631 1.00 36.62 102 VAL A N 1
ATOM 713 C CA . VAL A 1 102 ? -43.289 0.969 15.567 1.00 36.62 102 VAL A CA 1
ATOM 714 C C . VAL A 1 102 ? -41.887 0.606 15.092 1.00 36.62 102 VAL A C 1
ATOM 716 O O . VAL A 1 102 ? -41.059 0.130 15.864 1.00 36.62 102 VAL A O 1
ATOM 719 N N . ILE A 1 103 ? -41.661 0.731 13.786 1.00 38.12 103 ILE A N 1
ATOM 720 C CA . ILE A 1 103 ? -40.318 0.805 13.239 1.00 38.12 103 ILE A CA 1
ATOM 721 C C . ILE A 1 103 ? -39.835 2.167 13.720 1.00 38.12 103 ILE A C 1
ATOM 723 O O . ILE A 1 103 ? -40.192 3.196 13.153 1.00 38.12 103 ILE A O 1
ATOM 727 N N . GLU A 1 104 ? -39.126 2.186 14.847 1.00 32.78 104 GLU A N 1
ATOM 728 C CA . GLU A 1 104 ? -38.191 3.274 15.080 1.00 32.78 104 GLU A CA 1
ATOM 729 C C . GLU A 1 104 ? -37.279 3.258 13.856 1.00 32.78 104 GLU A C 1
ATOM 731 O O . GLU A 1 104 ? -36.649 2.237 13.570 1.00 32.78 104 GLU A O 1
ATOM 736 N N . ASP A 1 105 ? -37.312 4.335 13.073 1.00 33.66 105 ASP A N 1
ATOM 737 C CA . ASP A 1 105 ? -36.370 4.560 11.987 1.00 33.66 105 ASP A CA 1
ATOM 738 C C . ASP A 1 105 ? -34.970 4.670 12.619 1.00 33.66 105 ASP A C 1
ATOM 740 O O . ASP A 1 105 ? -34.436 5.760 12.816 1.00 33.66 105 ASP A O 1
ATOM 744 N N . GLU A 1 106 ? -34.368 3.538 12.996 1.00 37.50 106 GLU A N 1
ATOM 745 C CA . GLU A 1 106 ? -32.921 3.441 13.098 1.00 37.50 106 GLU A CA 1
ATOM 746 C C . GLU A 1 106 ? -32.418 3.679 11.679 1.00 37.50 106 GLU A C 1
ATOM 748 O O . GLU A 1 106 ? -32.430 2.781 10.832 1.00 37.50 106 GLU A O 1
ATOM 753 N N . GLU A 1 107 ? -32.052 4.933 11.406 1.00 40.00 107 GLU A N 1
ATOM 754 C CA . GLU A 1 107 ? -31.349 5.347 10.202 1.00 40.00 107 GLU A CA 1
ATOM 755 C C . GLU A 1 107 ? -30.247 4.325 9.921 1.00 40.00 107 GLU A C 1
ATOM 757 O O . GLU A 1 107 ? -29.234 4.249 10.622 1.00 40.00 107 GLU A O 1
ATOM 762 N N . ALA A 1 108 ? -30.467 3.493 8.898 1.00 37.28 108 ALA A N 1
ATOM 763 C CA . ALA A 1 108 ? -29.442 2.595 8.405 1.00 37.28 108 ALA A CA 1
ATOM 764 C C . ALA A 1 108 ? -28.212 3.462 8.102 1.00 37.28 108 ALA A C 1
ATOM 766 O O . ALA A 1 108 ? -28.347 4.439 7.360 1.00 37.28 108 ALA A O 1
ATOM 767 N N . PRO A 1 109 ? -27.033 3.166 8.678 1.00 39.41 109 PRO A N 1
ATOM 768 C CA . PRO A 1 109 ? -25.894 4.059 8.568 1.00 39.41 109 PRO A CA 1
ATOM 769 C C . PRO A 1 109 ? -25.558 4.236 7.089 1.00 39.41 109 PRO A C 1
ATOM 771 O O . PRO A 1 109 ? -25.181 3.269 6.420 1.00 39.41 109 PRO A O 1
ATOM 774 N N . GLU A 1 110 ? -25.722 5.460 6.576 1.00 43.72 110 GLU A N 1
ATOM 775 C CA . GLU A 1 110 ? -25.298 5.825 5.227 1.00 43.72 110 GLU A CA 1
ATOM 776 C C . GLU A 1 110 ? -23.840 5.390 5.069 1.00 43.72 110 GLU A C 1
ATOM 778 O O . GLU A 1 110 ? -22.953 5.888 5.766 1.00 43.72 110 GLU A O 1
ATOM 783 N N . LEU A 1 111 ? -23.590 4.408 4.196 1.00 40.62 111 LEU A N 1
ATOM 784 C CA . LEU A 1 111 ? -22.250 3.883 3.958 1.00 40.62 111 LEU A CA 1
ATOM 785 C C . LEU A 1 111 ? -21.365 5.043 3.476 1.00 40.62 111 LEU A C 1
ATOM 787 O O . LEU A 1 111 ? -21.575 5.541 2.366 1.00 40.62 111 LEU A O 1
ATOM 791 N N . PRO A 1 112 ? -20.383 5.503 4.276 1.00 49.09 112 PRO A N 1
ATOM 792 C CA . PRO A 1 112 ? -19.618 6.684 3.921 1.00 49.09 112 PRO A CA 1
ATOM 793 C C . PRO A 1 112 ? -18.805 6.404 2.652 1.00 49.09 112 PRO A C 1
ATOM 795 O O . PRO A 1 112 ? -18.206 5.329 2.549 1.00 49.09 112 PRO A O 1
ATOM 798 N N . PRO A 1 113 ? -18.711 7.352 1.701 1.00 45.06 113 PRO A N 1
ATOM 799 C CA . PRO A 1 113 ? -17.925 7.156 0.490 1.00 45.06 113 PRO A CA 1
ATOM 800 C C . PRO A 1 113 ? -16.474 6.786 0.840 1.00 45.06 113 PRO A C 1
ATOM 802 O O . PRO A 1 113 ? -15.833 7.420 1.684 1.00 45.06 113 PRO A O 1
ATOM 805 N N . LEU A 1 114 ? -15.977 5.726 0.198 1.00 51.34 114 LEU A N 1
ATOM 806 C CA . LEU A 1 114 ? -14.684 5.082 0.476 1.00 51.34 114 LEU A CA 1
ATOM 807 C C . LEU A 1 114 ? -13.462 5.890 0.004 1.00 51.34 114 LEU A C 1
ATOM 809 O O . LEU A 1 114 ? -12.328 5.535 0.322 1.00 51.34 114 LEU A O 1
ATOM 813 N N . ALA A 1 115 ? -13.677 6.963 -0.754 1.00 50.09 115 ALA A N 1
ATOM 814 C CA . ALA A 1 115 ? -12.616 7.832 -1.240 1.00 50.09 115 ALA A CA 1
ATOM 815 C C . ALA A 1 115 ? -12.142 8.792 -0.134 1.00 50.09 115 ALA A C 1
ATOM 817 O O . ALA A 1 115 ? -12.940 9.482 0.504 1.00 50.09 115 ALA A O 1
ATOM 818 N N . VAL A 1 116 ? -10.828 8.828 0.102 1.00 54.75 116 VAL A N 1
ATOM 819 C CA . VAL A 1 116 ? -10.194 9.691 1.108 1.00 54.75 116 VAL A CA 1
ATOM 820 C C . VAL A 1 116 ? -10.022 11.097 0.532 1.00 54.75 116 VAL A C 1
ATOM 822 O O . VAL A 1 116 ? -9.164 11.329 -0.318 1.00 54.75 116 VAL A O 1
ATOM 825 N N . VAL A 1 117 ? -10.814 12.051 1.020 1.00 54.62 117 VAL A N 1
ATOM 826 C CA . VAL A 1 117 ? -10.639 13.477 0.706 1.00 54.62 117 VAL A CA 1
ATOM 827 C C . VAL A 1 117 ? -9.570 14.054 1.633 1.00 54.62 117 VAL A C 1
ATOM 829 O O . VAL A 1 117 ? -9.663 13.937 2.856 1.00 54.62 117 VAL A O 1
ATOM 832 N N . HIS A 1 118 ? -8.529 14.653 1.059 1.00 51.31 118 HIS A N 1
ATOM 833 C CA . HIS A 1 118 ? -7.417 15.214 1.821 1.00 51.31 118 HIS A CA 1
ATOM 834 C C . HIS A 1 118 ? -7.773 16.624 2.313 1.00 51.31 118 HIS A C 1
ATOM 836 O O . HIS A 1 118 ? -7.859 17.559 1.520 1.00 51.31 118 HIS A O 1
ATOM 842 N N . ALA A 1 119 ? -7.958 16.795 3.625 1.00 46.69 119 ALA A N 1
ATOM 843 C CA . ALA A 1 119 ? -8.135 18.116 4.233 1.00 46.69 119 ALA A CA 1
ATOM 844 C C . ALA A 1 119 ? -6.786 18.861 4.344 1.00 46.69 119 ALA A C 1
ATOM 846 O O . ALA A 1 119 ? -5.770 18.289 4.748 1.00 46.69 119 ALA A O 1
ATOM 847 N N . SER A 1 120 ? -6.778 20.148 3.992 1.00 47.34 120 SER A N 1
ATOM 848 C CA . SER A 1 120 ? -5.590 20.963 3.687 1.00 47.34 120 SER A CA 1
ATOM 849 C C . SER A 1 120 ? -4.856 21.587 4.887 1.00 47.34 120 SER A C 1
ATOM 851 O O . SER A 1 120 ? -4.125 22.556 4.713 1.00 47.34 120 SER A O 1
ATOM 853 N N . GLU A 1 121 ? -5.002 21.080 6.113 1.00 41.03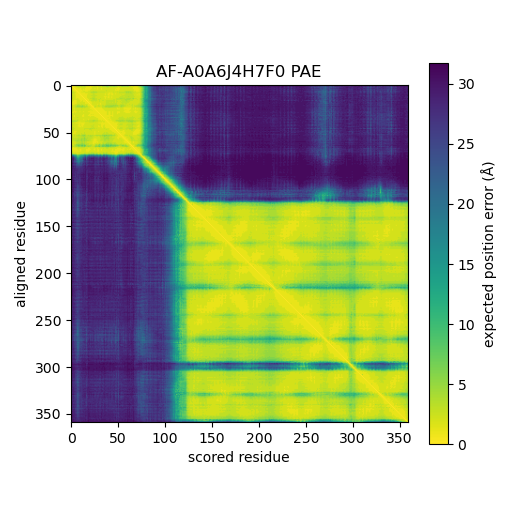 121 GLU A N 1
ATOM 854 C CA . GLU A 1 121 ? -4.590 21.860 7.297 1.00 41.03 121 GLU A CA 1
ATOM 855 C C . GLU A 1 121 ? -3.165 21.639 7.846 1.00 41.03 121 GLU A C 1
ATOM 857 O O . GLU A 1 121 ? -2.828 22.228 8.872 1.00 41.03 121 GLU A O 1
ATOM 862 N N . ARG A 1 122 ? -2.268 20.839 7.242 1.00 47.28 122 ARG A N 1
ATOM 863 C CA . ARG A 1 122 ? -0.930 20.600 7.851 1.00 47.28 122 ARG A CA 1
ATOM 864 C C . ARG A 1 122 ? 0.209 20.343 6.852 1.00 47.28 122 ARG A C 1
ATOM 866 O O . ARG A 1 122 ? -0.043 19.847 5.754 1.00 47.28 122 ARG A O 1
ATOM 873 N N . PRO A 1 123 ? 1.484 20.586 7.242 1.00 49.47 123 PRO A N 1
ATOM 874 C CA . PRO A 1 123 ? 2.666 20.401 6.392 1.00 49.47 123 PRO A CA 1
ATOM 875 C C . PRO A 1 123 ? 3.047 18.912 6.222 1.00 49.47 123 PRO A C 1
ATOM 877 O O . PRO A 1 123 ? 4.122 18.472 6.632 1.00 49.47 123 PRO A O 1
ATOM 880 N N . HIS A 1 124 ? 2.173 18.110 5.609 1.00 60.00 124 HIS A N 1
ATOM 881 C CA . HIS A 1 124 ? 2.372 16.664 5.411 1.00 60.00 124 HIS A CA 1
ATOM 882 C C . HIS A 1 124 ? 3.343 16.303 4.271 1.00 60.00 124 HIS A C 1
ATOM 884 O O . HIS A 1 124 ? 3.866 15.185 4.238 1.00 60.00 124 HIS A O 1
ATOM 890 N N . GLY A 1 125 ? 3.636 17.242 3.363 1.00 66.31 125 GLY A N 1
ATOM 891 C CA . GLY A 1 125 ? 4.474 16.987 2.185 1.00 66.31 125 GLY A CA 1
ATOM 892 C C . GLY A 1 125 ? 5.920 16.595 2.513 1.00 66.31 125 GLY A C 1
ATOM 893 O O . GLY A 1 125 ? 6.481 15.719 1.863 1.00 66.31 125 GLY A O 1
ATOM 894 N N . ARG A 1 126 ? 6.517 17.163 3.573 1.00 83.19 126 ARG A N 1
ATOM 895 C CA . ARG A 1 126 ? 7.925 16.905 3.945 1.00 83.19 126 ARG A CA 1
ATOM 896 C C . ARG A 1 126 ? 8.186 15.450 4.338 1.00 83.19 126 ARG A C 1
ATOM 898 O O . ARG A 1 126 ? 9.183 14.871 3.922 1.00 83.19 126 ARG A O 1
ATOM 905 N N . LEU A 1 127 ? 7.280 14.854 5.115 1.00 84.06 127 LEU A N 1
ATOM 906 C CA . LEU A 1 127 ? 7.386 13.450 5.524 1.00 84.06 127 LEU A CA 1
ATOM 907 C C . LEU A 1 127 ? 7.139 12.498 4.349 1.00 84.06 127 LEU A C 1
ATOM 909 O O . LEU A 1 127 ? 7.761 11.443 4.292 1.00 84.06 127 LEU A O 1
ATOM 913 N N . GLY A 1 128 ? 6.251 12.866 3.418 1.00 84.31 128 GLY A N 1
ATOM 914 C CA . GLY A 1 128 ? 6.028 12.092 2.193 1.00 84.31 128 GLY A CA 1
ATOM 915 C C . GLY A 1 128 ? 7.235 12.117 1.264 1.00 84.31 128 GLY A C 1
ATOM 916 O O . GLY A 1 128 ? 7.665 11.068 0.794 1.00 84.31 128 GLY A O 1
ATOM 917 N N . LEU A 1 129 ? 7.841 13.291 1.089 1.00 88.25 129 LEU A N 1
ATOM 918 C CA . LEU A 1 129 ? 9.066 13.445 0.312 1.00 88.25 129 LEU A CA 1
ATOM 919 C C . LEU A 1 129 ? 10.232 12.659 0.924 1.00 88.25 129 LEU A C 1
ATOM 921 O O . LEU A 1 129 ? 10.928 11.948 0.205 1.00 88.25 129 LEU A O 1
ATOM 925 N N . LEU A 1 130 ? 10.421 12.742 2.248 1.00 92.50 130 LEU A N 1
ATOM 926 C CA . LEU A 1 130 ? 11.452 11.970 2.946 1.00 92.50 130 LEU A CA 1
ATOM 927 C C . LEU A 1 130 ? 11.226 10.462 2.785 1.00 92.50 130 LEU A C 1
ATOM 929 O O . LEU A 1 130 ? 12.166 9.734 2.480 1.00 92.50 130 LEU A O 1
ATOM 933 N N . TRP A 1 131 ? 9.983 10.001 2.950 1.00 93.12 131 TRP A N 1
ATOM 934 C CA . TRP A 1 131 ? 9.606 8.606 2.729 1.00 93.12 131 TRP A CA 1
ATOM 935 C C . TRP A 1 131 ? 9.968 8.134 1.316 1.00 93.12 131 TRP A C 1
ATOM 937 O O . TRP A 1 131 ? 10.625 7.102 1.170 1.00 93.12 131 TRP A O 1
ATOM 947 N N . ALA A 1 132 ? 9.589 8.897 0.287 1.00 94.00 132 ALA A N 1
ATOM 948 C CA . ALA A 1 132 ? 9.890 8.563 -1.102 1.00 94.00 132 ALA A CA 1
ATOM 949 C C . ALA A 1 132 ? 11.406 8.531 -1.357 1.00 94.00 132 ALA A C 1
ATOM 951 O O . ALA A 1 132 ? 11.920 7.543 -1.880 1.00 94.00 132 ALA A O 1
ATOM 952 N N . ALA A 1 133 ? 12.138 9.558 -0.914 1.00 96.00 133 ALA A N 1
ATOM 953 C CA . ALA A 1 133 ? 13.585 9.655 -1.102 1.00 96.00 133 ALA A CA 1
ATOM 954 C C . ALA A 1 133 ? 14.344 8.501 -0.426 1.00 96.00 133 ALA A C 1
ATOM 956 O O . ALA A 1 133 ? 15.206 7.882 -1.052 1.00 96.00 133 ALA A O 1
ATOM 957 N N . VAL A 1 134 ? 13.998 8.168 0.823 1.00 97.69 134 VAL A N 1
ATOM 958 C CA . VAL A 1 134 ? 14.608 7.043 1.551 1.00 97.69 134 VAL A CA 1
ATOM 959 C C . VAL A 1 134 ? 14.272 5.718 0.871 1.00 97.69 134 VAL A C 1
ATOM 961 O O . VAL A 1 134 ? 15.168 4.913 0.631 1.00 97.69 134 VAL A O 1
ATOM 964 N N . THR A 1 135 ? 13.008 5.498 0.500 1.00 97.69 135 THR A N 1
ATOM 965 C CA . THR A 1 135 ? 12.579 4.243 -0.140 1.00 97.69 135 THR A CA 1
ATOM 966 C C . THR A 1 135 ? 13.288 4.027 -1.478 1.00 97.69 135 THR A C 1
ATOM 968 O O . THR A 1 135 ? 13.791 2.932 -1.739 1.00 97.69 135 THR A O 1
ATOM 971 N N . VAL A 1 136 ? 13.408 5.071 -2.303 1.00 97.31 136 VAL A N 1
ATOM 972 C CA . VAL A 1 136 ? 14.157 5.017 -3.568 1.00 97.31 136 VAL A CA 1
ATOM 973 C C . VAL A 1 136 ? 15.645 4.772 -3.310 1.00 97.31 136 VAL A C 1
ATOM 975 O O . VAL A 1 136 ? 16.224 3.874 -3.921 1.00 97.31 136 VAL A O 1
ATOM 978 N N . GLY A 1 137 ? 16.259 5.493 -2.367 1.00 97.81 137 GLY A N 1
ATOM 979 C CA . GLY A 1 137 ? 17.669 5.307 -2.012 1.00 97.81 137 GLY A CA 1
ATOM 980 C C . GLY A 1 137 ? 17.988 3.876 -1.567 1.00 97.81 137 GLY A C 1
ATOM 981 O O . GLY A 1 137 ? 18.957 3.279 -2.033 1.00 97.81 137 GLY A O 1
ATOM 982 N N . LEU A 1 138 ? 17.132 3.280 -0.734 1.00 97.94 138 LEU A N 1
ATOM 983 C CA . LEU A 1 138 ? 17.298 1.896 -0.277 1.00 97.94 138 LEU A CA 1
ATOM 984 C C . LEU A 1 138 ? 16.993 0.867 -1.373 1.00 97.94 138 LEU A C 1
ATOM 986 O O . LEU A 1 138 ? 17.624 -0.187 -1.409 1.00 97.94 138 LEU A O 1
ATOM 990 N N . THR A 1 139 ? 16.104 1.190 -2.316 1.00 97.62 139 THR A N 1
ATOM 991 C CA . THR A 1 139 ? 15.875 0.368 -3.518 1.00 97.62 139 THR A CA 1
ATOM 992 C C . THR A 1 139 ? 17.129 0.287 -4.382 1.00 97.62 139 THR A C 1
ATOM 994 O O . THR A 1 139 ? 17.469 -0.788 -4.888 1.00 97.62 139 THR A O 1
ATOM 997 N N . VAL A 1 140 ? 17.850 1.402 -4.524 1.00 97.19 140 VAL A N 1
ATOM 998 C CA . VAL A 1 140 ? 19.146 1.434 -5.214 1.00 97.19 140 VAL A CA 1
ATOM 999 C C . VAL A 1 140 ? 20.193 0.645 -4.423 1.00 97.19 140 VAL A C 1
ATOM 1001 O O . VAL A 1 140 ? 20.883 -0.186 -5.013 1.00 97.19 140 VAL A O 1
ATOM 1004 N N . ALA A 1 141 ? 20.257 0.837 -3.100 1.00 96.81 141 ALA A N 1
ATOM 1005 C CA . ALA A 1 141 ? 21.231 0.180 -2.224 1.00 96.81 141 ALA A CA 1
ATOM 1006 C C . ALA A 1 141 ? 21.131 -1.358 -2.228 1.00 96.81 141 ALA A C 1
ATOM 1008 O O . ALA A 1 141 ? 22.152 -2.036 -2.121 1.00 96.81 141 ALA A O 1
ATOM 1009 N N . GLY A 1 142 ? 19.928 -1.924 -2.364 1.00 94.31 142 GLY A N 1
ATOM 1010 C CA . GLY A 1 142 ? 19.742 -3.362 -2.569 1.00 94.31 142 GLY A CA 1
ATOM 1011 C C . GLY A 1 142 ? 18.464 -3.931 -1.943 1.00 94.31 142 GLY A C 1
ATOM 1012 O O . GLY A 1 142 ? 17.820 -3.273 -1.126 1.00 94.31 142 GLY A O 1
ATOM 1013 N N . PRO A 1 143 ? 18.094 -5.178 -2.297 1.00 94.81 143 PRO A N 1
ATOM 1014 C CA . PRO A 1 143 ? 16.850 -5.800 -1.839 1.00 94.81 143 PRO A CA 1
ATOM 1015 C C . PRO A 1 143 ? 16.791 -5.971 -0.315 1.00 94.81 143 PRO A C 1
ATOM 1017 O O . PRO A 1 143 ? 15.742 -5.743 0.274 1.00 94.81 143 PRO A O 1
ATOM 1020 N N . THR A 1 144 ? 17.912 -6.280 0.344 1.00 95.50 144 THR A N 1
ATOM 1021 C CA . THR A 1 144 ? 17.979 -6.465 1.805 1.00 95.50 144 THR A CA 1
ATOM 1022 C C . THR A 1 144 ? 17.728 -5.168 2.578 1.00 95.50 144 THR A C 1
ATOM 1024 O O . THR A 1 144 ? 16.994 -5.161 3.566 1.00 95.50 144 THR A O 1
ATOM 1027 N N . TRP A 1 145 ? 18.297 -4.055 2.110 1.00 96.94 145 TRP A N 1
ATOM 1028 C CA . TRP A 1 145 ? 18.085 -2.724 2.684 1.00 96.94 145 TRP A CA 1
ATOM 1029 C C . TRP A 1 145 ? 16.638 -2.264 2.517 1.00 96.94 145 TRP A C 1
ATOM 1031 O O . TRP A 1 145 ? 16.016 -1.795 3.473 1.00 96.94 145 TRP A O 1
ATOM 1041 N N . LEU A 1 146 ? 16.089 -2.455 1.315 1.00 97.88 146 LEU A N 1
ATOM 1042 C CA . LEU A 1 146 ? 14.688 -2.174 1.026 1.00 97.88 146 LEU A CA 1
ATOM 1043 C C . LEU A 1 146 ? 13.752 -3.024 1.899 1.00 97.88 146 LEU A C 1
ATOM 1045 O O . LEU A 1 146 ? 12.801 -2.492 2.471 1.00 97.88 146 LEU A O 1
ATOM 1049 N N . ALA A 1 147 ? 14.047 -4.317 2.054 1.00 98.12 147 ALA A N 1
ATOM 1050 C CA . ALA A 1 147 ? 13.272 -5.232 2.882 1.00 98.12 147 ALA A CA 1
ATOM 1051 C C . ALA A 1 147 ? 13.244 -4.807 4.351 1.00 98.12 147 ALA A C 1
ATOM 1053 O O . ALA A 1 147 ? 12.167 -4.747 4.938 1.00 98.12 147 ALA A O 1
ATOM 1054 N N . GLY A 1 148 ? 14.395 -4.457 4.934 1.00 98.06 148 GLY A N 1
ATOM 1055 C CA . GLY A 1 148 ? 14.460 -3.971 6.315 1.00 98.06 148 GLY A CA 1
ATOM 1056 C C . GLY A 1 148 ? 13.634 -2.699 6.531 1.00 98.06 148 GLY A C 1
ATOM 1057 O O . GLY A 1 148 ? 12.895 -2.593 7.509 1.00 98.06 148 GLY A O 1
ATOM 1058 N N . TRP A 1 149 ? 13.695 -1.757 5.589 1.00 97.88 149 TRP A N 1
ATOM 1059 C CA . TRP A 1 149 ? 12.916 -0.519 5.648 1.00 97.88 149 TRP A CA 1
ATOM 1060 C C . TRP A 1 149 ? 11.408 -0.744 5.546 1.00 97.88 149 TRP A C 1
ATOM 1062 O O . TRP A 1 149 ? 10.642 -0.258 6.384 1.00 97.88 149 TRP A O 1
ATOM 1072 N N . LEU A 1 150 ? 10.979 -1.528 4.556 1.00 98.38 150 LEU A N 1
ATOM 1073 C CA . LEU A 1 150 ? 9.567 -1.843 4.362 1.00 98.38 150 LEU A CA 1
ATOM 1074 C C . LEU A 1 150 ? 9.026 -2.733 5.488 1.00 98.38 150 LEU A C 1
ATOM 1076 O O . LEU A 1 150 ? 7.864 -2.583 5.858 1.00 98.38 150 LEU A O 1
ATOM 1080 N N . ALA A 1 151 ? 9.860 -3.575 6.106 1.00 98.56 151 ALA A N 1
ATOM 1081 C CA . ALA A 1 151 ? 9.493 -4.356 7.286 1.00 98.56 151 ALA A CA 1
ATOM 1082 C C . ALA A 1 151 ? 9.143 -3.468 8.487 1.00 98.56 151 ALA A C 1
ATOM 1084 O O . ALA A 1 151 ? 8.144 -3.719 9.161 1.00 98.56 151 ALA A O 1
ATOM 1085 N N . VAL A 1 152 ? 9.916 -2.404 8.735 1.00 98.25 152 VAL A N 1
ATOM 1086 C CA . VAL A 1 152 ? 9.620 -1.440 9.810 1.00 98.25 152 VAL A CA 1
ATOM 1087 C C . VAL A 1 152 ? 8.295 -0.726 9.541 1.00 98.25 152 VAL A C 1
ATOM 1089 O O . VAL A 1 152 ? 7.436 -0.664 10.424 1.00 98.25 152 VAL A O 1
ATOM 1092 N N . ALA A 1 153 ? 8.091 -0.233 8.317 1.00 97.62 153 ALA A N 1
ATOM 1093 C CA . ALA A 1 153 ? 6.842 0.426 7.939 1.00 97.62 153 ALA A CA 1
ATOM 1094 C C . ALA A 1 153 ? 5.632 -0.516 8.061 1.00 97.62 153 ALA A C 1
ATOM 1096 O O . ALA A 1 153 ? 4.605 -0.135 8.628 1.00 97.62 153 ALA A O 1
ATOM 1097 N N . ALA A 1 154 ? 5.773 -1.762 7.605 1.00 98.44 154 ALA A N 1
ATOM 1098 C CA . ALA A 1 154 ? 4.734 -2.782 7.669 1.00 98.44 154 ALA A CA 1
ATOM 1099 C C . ALA A 1 154 ? 4.413 -3.203 9.112 1.00 98.44 154 ALA A C 1
ATOM 1101 O O . ALA A 1 154 ? 3.236 -3.333 9.455 1.00 98.44 154 ALA A O 1
ATOM 1102 N N . PHE A 1 155 ? 5.423 -3.335 9.984 1.00 98.50 155 PHE A N 1
ATOM 1103 C CA . PHE A 1 155 ? 5.221 -3.599 11.413 1.00 98.50 155 PHE A CA 1
ATOM 1104 C C . PHE A 1 155 ? 4.345 -2.518 12.054 1.00 98.50 155 PHE A C 1
ATOM 1106 O O . PHE A 1 155 ? 3.337 -2.815 12.703 1.00 98.50 155 PHE A O 1
ATOM 1113 N N . ILE A 1 156 ? 4.721 -1.252 11.842 1.00 98.00 156 ILE A N 1
ATOM 1114 C CA . ILE A 1 156 ? 4.016 -0.096 12.401 1.00 98.00 156 ILE A CA 1
ATOM 1115 C C . ILE A 1 156 ? 2.605 -0.008 11.808 1.00 98.00 156 ILE A C 1
ATOM 1117 O O . ILE A 1 156 ? 1.649 0.188 12.558 1.00 98.00 156 ILE A O 1
ATOM 1121 N N . GLY A 1 157 ? 2.450 -0.205 10.495 1.00 97.25 157 GLY A N 1
ATOM 1122 C CA . GLY A 1 157 ? 1.151 -0.218 9.818 1.00 97.25 157 GLY A CA 1
ATOM 1123 C C . GLY A 1 157 ? 0.220 -1.308 10.355 1.00 97.25 157 GLY A C 1
ATOM 1124 O O . GLY A 1 157 ? -0.931 -1.022 10.695 1.00 97.25 157 GLY A O 1
ATOM 1125 N N . GLY A 1 158 ? 0.720 -2.534 10.529 1.00 97.56 158 GLY A N 1
ATOM 1126 C CA . GLY A 1 158 ? -0.038 -3.640 11.118 1.00 97.56 158 GLY A CA 1
ATOM 1127 C C . GLY A 1 158 ? -0.459 -3.361 12.560 1.00 97.56 158 GLY A C 1
ATOM 1128 O O . GLY A 1 158 ? -1.629 -3.532 12.916 1.00 97.56 158 GLY A O 1
ATOM 1129 N N . ALA A 1 159 ? 0.460 -2.843 13.379 1.00 96.69 159 ALA A N 1
ATOM 1130 C CA . ALA A 1 159 ? 0.168 -2.468 14.759 1.00 96.69 159 ALA A CA 1
ATOM 1131 C C . ALA A 1 159 ? -0.878 -1.341 14.846 1.00 96.69 159 ALA A C 1
ATOM 1133 O O . ALA A 1 159 ? -1.843 -1.467 15.603 1.00 96.69 159 ALA A O 1
ATOM 1134 N N . GLN A 1 160 ? -0.735 -0.278 14.046 1.00 96.62 160 GLN A N 1
ATOM 1135 C CA . GLN A 1 160 ? -1.699 0.829 13.966 1.00 96.62 160 GLN A CA 1
ATOM 1136 C C . GLN A 1 160 ? -3.094 0.324 13.593 1.00 96.62 160 GLN A C 1
ATOM 1138 O O . GLN A 1 160 ? -4.069 0.651 14.270 1.00 96.62 160 GLN A O 1
ATOM 1143 N N . THR A 1 161 ? -3.179 -0.539 12.583 1.00 97.38 161 THR A N 1
ATOM 1144 C CA . THR A 1 161 ? -4.445 -1.117 12.115 1.00 97.38 161 THR A CA 1
ATOM 1145 C C . THR A 1 161 ? -5.128 -1.928 13.217 1.00 97.38 161 THR A C 1
ATOM 1147 O O . THR A 1 161 ? -6.309 -1.738 13.503 1.00 97.38 161 THR A O 1
ATOM 1150 N N . CYS A 1 162 ? -4.376 -2.771 13.932 1.00 96.94 162 CYS A N 1
ATOM 1151 C CA . CYS A 1 162 ? -4.902 -3.504 15.084 1.00 96.94 162 CYS A CA 1
ATOM 1152 C C . CYS A 1 162 ? -5.378 -2.587 16.220 1.00 96.94 162 CYS A C 1
ATOM 1154 O O . CYS A 1 162 ? -6.385 -2.884 16.864 1.00 96.94 162 CYS A O 1
ATOM 1156 N N . LEU A 1 163 ? -4.669 -1.489 16.494 1.00 95.62 163 LEU A N 1
ATOM 1157 C CA . LEU A 1 163 ? -5.060 -0.531 17.532 1.00 95.62 163 LEU A CA 1
ATOM 1158 C C . LEU A 1 163 ? -6.377 0.179 17.194 1.00 95.62 163 LEU A C 1
ATOM 1160 O O . LEU A 1 163 ? -7.166 0.432 18.103 1.00 95.62 163 LEU A O 1
ATOM 1164 N N . VAL A 1 164 ? -6.646 0.455 15.916 1.00 96.06 164 VAL A N 1
ATOM 1165 C CA . VAL A 1 164 ? -7.929 1.027 15.472 1.00 96.06 164 VAL A CA 1
ATOM 1166 C C . VAL A 1 164 ? -9.0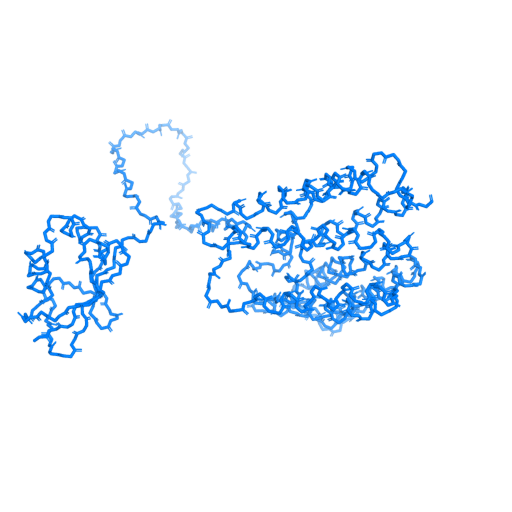77 0.054 15.725 1.00 96.06 164 VAL A C 1
ATOM 1168 O O . VAL A 1 164 ? -10.064 0.424 16.359 1.00 96.06 164 VAL A O 1
ATOM 1171 N N . TRP A 1 165 ? -8.914 -1.213 15.346 1.00 95.94 165 TRP A N 1
ATOM 1172 C CA . TRP A 1 165 ? -9.909 -2.254 15.616 1.00 95.94 165 TRP A CA 1
ATOM 1173 C C . TRP A 1 165 ? -10.144 -2.489 17.115 1.00 95.94 165 TRP A C 1
ATOM 1175 O O . TRP A 1 165 ? -11.281 -2.703 17.534 1.00 95.94 165 TRP A O 1
ATOM 1185 N N . ARG A 1 166 ? -9.107 -2.351 17.952 1.00 94.50 166 ARG A N 1
ATOM 1186 C CA . ARG A 1 166 ? -9.251 -2.432 19.417 1.00 94.50 166 ARG A CA 1
ATOM 1187 C C . ARG A 1 166 ? -10.156 -1.364 20.007 1.00 94.50 166 ARG A C 1
ATOM 1189 O O . ARG A 1 166 ? -10.903 -1.654 20.939 1.00 94.50 166 ARG A O 1
ATOM 1196 N N . LYS A 1 167 ? -10.133 -0.150 19.453 1.00 93.25 167 LYS A N 1
ATOM 1197 C CA . LYS A 1 167 ? -11.045 0.928 19.871 1.00 93.25 167 LYS A CA 1
ATOM 1198 C C . LYS A 1 167 ? -12.509 0.616 19.546 1.00 93.25 167 LYS A C 1
ATOM 1200 O O . LYS A 1 167 ? -13.393 1.201 20.153 1.00 93.25 167 LYS A O 1
ATOM 1205 N N . ARG A 1 168 ? -12.757 -0.322 18.629 1.00 90.62 168 ARG A N 1
ATOM 1206 C CA . ARG A 1 168 ? -14.090 -0.756 18.182 1.00 90.62 168 ARG A CA 1
ATOM 1207 C C . ARG A 1 168 ? -14.573 -2.038 18.864 1.00 90.62 168 ARG A C 1
ATOM 1209 O O . ARG A 1 168 ? -15.562 -2.624 18.446 1.00 90.62 168 ARG A O 1
ATOM 1216 N N . GLY A 1 169 ? -13.871 -2.488 19.903 1.00 90.81 169 GLY A N 1
ATOM 1217 C CA . GLY A 1 169 ? -14.249 -3.668 20.681 1.00 90.81 169 GLY A CA 1
ATOM 1218 C C . GLY A 1 169 ? -13.696 -4.994 20.154 1.00 90.81 169 GLY A C 1
ATOM 1219 O O . GLY A 1 169 ? -13.824 -6.004 20.848 1.00 90.81 169 GLY A O 1
ATOM 1220 N N . GLU A 1 170 ? -13.023 -5.007 19.000 1.00 93.50 170 GLU A N 1
ATOM 1221 C CA . GLU A 1 170 ? -12.275 -6.185 18.548 1.00 93.50 170 GLU A CA 1
ATOM 1222 C C . GLU A 1 170 ? -10.975 -6.350 19.319 1.00 93.50 170 GLU A C 1
ATOM 1224 O O . GLU A 1 170 ? -10.458 -5.428 19.953 1.00 93.50 170 GLU A O 1
ATOM 1229 N N . ARG A 1 171 ? -10.373 -7.530 19.240 1.00 94.94 171 ARG A N 1
ATOM 1230 C CA . ARG A 1 171 ? -9.072 -7.783 19.850 1.00 94.94 171 ARG A CA 1
ATOM 1231 C C . ARG A 1 171 ? -8.166 -8.507 18.858 1.00 94.94 171 ARG A C 1
ATOM 1233 O O . ARG A 1 171 ? -7.727 -9.614 19.142 1.00 94.94 171 ARG A O 1
ATOM 1240 N N . PRO A 1 172 ? -7.752 -7.907 17.732 1.00 95.62 172 PRO A N 1
ATOM 1241 C CA . PRO A 1 172 ? -6.680 -8.499 16.940 1.00 95.62 172 PRO A CA 1
ATOM 1242 C C . PRO A 1 172 ? -5.346 -8.525 17.721 1.00 95.62 172 PRO A C 1
ATOM 1244 O O . PRO A 1 172 ? -5.061 -7.684 18.598 1.00 95.62 172 PRO A O 1
ATOM 1247 N N . VAL A 1 173 ? -4.516 -9.530 17.436 1.00 95.56 173 VAL A N 1
ATOM 1248 C CA . VAL A 1 173 ? -3.214 -9.754 18.083 1.00 95.56 173 VAL A CA 1
ATOM 1249 C C . VAL A 1 173 ? -2.160 -8.877 17.396 1.00 95.56 173 VAL A C 1
ATOM 1251 O O . VAL A 1 173 ? -1.473 -9.313 16.481 1.00 95.56 173 VAL A O 1
ATOM 1254 N N . ALA A 1 174 ? -2.023 -7.627 17.850 1.00 95.38 174 ALA A N 1
ATOM 1255 C CA . ALA A 1 174 ? -1.174 -6.611 17.213 1.00 95.38 174 ALA A CA 1
ATOM 1256 C C . ALA A 1 174 ? 0.276 -7.055 16.960 1.00 95.38 174 ALA A C 1
ATOM 1258 O O . ALA A 1 174 ? 0.807 -6.782 15.891 1.00 95.38 174 ALA A O 1
ATOM 1259 N N . LEU A 1 175 ? 0.902 -7.768 17.907 1.00 95.69 175 LEU A N 1
ATOM 1260 C CA . LEU A 1 175 ? 2.262 -8.284 17.720 1.00 95.69 175 LEU A CA 1
ATOM 1261 C C . LEU A 1 175 ? 2.333 -9.340 16.614 1.00 95.69 175 LEU A C 1
ATOM 1263 O O . LEU A 1 175 ? 3.274 -9.319 15.834 1.00 95.69 175 LEU A O 1
ATOM 1267 N N . ALA A 1 176 ? 1.340 -10.228 16.513 1.00 96.69 176 ALA A N 1
ATOM 1268 C CA . ALA A 1 176 ? 1.308 -11.243 15.464 1.00 96.69 176 ALA A CA 1
ATOM 1269 C C . ALA A 1 176 ? 1.020 -10.613 14.094 1.00 96.69 176 ALA A C 1
ATOM 1271 O O . ALA A 1 176 ? 1.735 -10.899 13.141 1.00 96.69 176 ALA A O 1
ATOM 1272 N N . ALA A 1 177 ? 0.050 -9.695 14.001 1.00 97.88 177 ALA A N 1
ATOM 1273 C CA . ALA A 1 177 ? -0.224 -8.961 12.764 1.00 97.88 177 ALA A CA 1
ATOM 1274 C C . ALA A 1 177 ? 0.997 -8.149 12.302 1.00 97.88 177 ALA A C 1
ATOM 1276 O O . ALA A 1 177 ? 1.390 -8.239 11.142 1.00 97.88 177 ALA A O 1
ATOM 1277 N N . GLY A 1 178 ? 1.630 -7.402 13.214 1.00 98.00 178 GLY A N 1
ATOM 1278 C CA . GLY A 1 178 ? 2.852 -6.652 12.930 1.00 98.00 178 GLY A CA 1
ATOM 1279 C C . GLY A 1 178 ? 4.011 -7.561 12.517 1.00 98.00 178 GLY A C 1
ATOM 1280 O O . GLY A 1 178 ? 4.698 -7.254 11.549 1.00 98.00 178 GLY A O 1
ATOM 1281 N N . ALA A 1 179 ? 4.207 -8.698 13.192 1.00 97.94 179 ALA A N 1
ATOM 1282 C CA . ALA A 1 179 ? 5.259 -9.657 12.856 1.00 97.94 179 ALA A CA 1
ATOM 1283 C C . ALA A 1 179 ? 5.043 -10.322 11.488 1.00 97.94 179 ALA A C 1
ATOM 1285 O O . ALA A 1 179 ? 6.004 -10.463 10.740 1.00 97.94 179 ALA A O 1
ATOM 1286 N N . ILE A 1 180 ? 3.804 -10.681 11.126 1.00 98.44 180 ILE A N 1
ATOM 1287 C CA . ILE A 1 180 ? 3.481 -11.182 9.778 1.00 98.44 180 ILE A CA 1
ATOM 1288 C C . ILE A 1 180 ? 3.777 -10.096 8.738 1.00 98.44 180 ILE A C 1
ATOM 1290 O O . ILE A 1 180 ? 4.477 -10.356 7.759 1.00 98.44 180 ILE A O 1
ATOM 1294 N N . ALA A 1 181 ? 3.287 -8.873 8.974 1.00 98.56 181 ALA A N 1
ATOM 1295 C CA . ALA A 1 181 ? 3.463 -7.751 8.058 1.00 98.56 181 ALA A CA 1
ATOM 1296 C C . ALA A 1 181 ? 4.946 -7.416 7.829 1.00 98.56 181 ALA A C 1
ATOM 1298 O O . ALA A 1 181 ? 5.357 -7.177 6.700 1.00 98.56 181 ALA A O 1
ATOM 1299 N N . ALA A 1 182 ? 5.756 -7.441 8.888 1.00 98.62 182 ALA A N 1
ATOM 1300 C CA . ALA A 1 182 ? 7.192 -7.190 8.830 1.00 98.62 182 ALA A CA 1
ATOM 1301 C C . ALA A 1 182 ? 7.992 -8.369 8.263 1.00 98.62 182 ALA A C 1
ATOM 1303 O O . ALA A 1 182 ? 8.978 -8.174 7.558 1.00 98.62 182 ALA A O 1
ATOM 1304 N N . GLY A 1 183 ? 7.577 -9.598 8.572 1.00 98.38 183 GLY A N 1
ATOM 1305 C CA . GLY A 1 183 ? 8.272 -10.807 8.150 1.00 98.38 183 GLY A CA 1
ATOM 1306 C C . GLY A 1 183 ? 8.181 -11.042 6.646 1.00 98.38 183 GLY A C 1
ATOM 1307 O O . GLY A 1 183 ? 9.137 -11.535 6.062 1.00 98.38 183 GLY A O 1
ATOM 1308 N N . LEU A 1 184 ? 7.075 -10.657 6.003 1.00 98.50 184 LEU A N 1
ATOM 1309 C CA . LEU A 1 184 ? 6.868 -10.863 4.567 1.00 98.50 184 LEU A CA 1
ATOM 1310 C C . LEU A 1 184 ? 7.904 -10.163 3.662 1.00 98.50 184 LEU A C 1
ATOM 1312 O O . LEU A 1 184 ? 8.488 -10.860 2.833 1.00 98.50 184 LEU A O 1
ATOM 1316 N N . PRO A 1 185 ? 8.207 -8.856 3.795 1.00 98.31 185 PRO A N 1
ATOM 1317 C CA . PRO A 1 185 ? 9.265 -8.220 3.006 1.00 98.31 185 PRO A CA 1
ATOM 1318 C C . PRO A 1 185 ? 10.663 -8.773 3.308 1.00 98.31 185 PRO A C 1
ATOM 1320 O O . PRO A 1 185 ? 11.482 -8.878 2.398 1.00 98.31 185 PRO A O 1
ATOM 1323 N N . VAL A 1 186 ? 10.941 -9.183 4.552 1.00 98.25 186 VAL A N 1
ATOM 1324 C CA . VAL A 1 186 ? 12.214 -9.842 4.898 1.00 98.25 186 VAL A CA 1
ATOM 1325 C C . VAL A 1 186 ? 12.313 -11.206 4.216 1.00 98.25 186 VAL A C 1
ATOM 1327 O O . VAL A 1 186 ? 13.308 -11.499 3.561 1.00 98.25 186 VAL A O 1
ATOM 1330 N N . ALA A 1 187 ? 11.266 -12.021 4.313 1.00 97.69 187 ALA A N 1
ATOM 1331 C CA . ALA A 1 187 ? 11.201 -13.341 3.701 1.00 97.69 187 ALA A CA 1
ATOM 1332 C C . ALA A 1 187 ? 11.252 -13.288 2.167 1.00 97.69 187 ALA A C 1
ATOM 1334 O O . ALA A 1 187 ? 11.860 -14.157 1.548 1.00 97.69 187 ALA A O 1
ATOM 1335 N N . ALA A 1 188 ? 10.698 -12.232 1.564 1.00 96.62 188 ALA A N 1
ATOM 1336 C CA . ALA A 1 188 ? 10.784 -11.972 0.130 1.00 96.62 188 ALA A CA 1
ATOM 1337 C C . ALA A 1 188 ? 12.223 -11.781 -0.382 1.00 96.62 188 ALA A C 1
ATOM 1339 O O . ALA A 1 188 ? 12.446 -11.926 -1.580 1.00 96.62 188 ALA A O 1
ATOM 1340 N N . SER A 1 189 ? 13.190 -11.496 0.502 1.00 94.81 189 SER A N 1
ATOM 1341 C CA . SER A 1 189 ? 14.616 -11.430 0.142 1.00 94.81 189 SER A CA 1
ATOM 1342 C C . SER A 1 189 ? 15.255 -12.804 -0.098 1.00 94.81 189 SER A C 1
ATOM 1344 O O . SER A 1 189 ? 16.378 -12.871 -0.598 1.00 94.81 189 SER A O 1
ATOM 1346 N N . PHE A 1 190 ? 14.574 -13.883 0.301 1.00 93.44 190 PHE A N 1
ATOM 1347 C CA . PHE A 1 190 ? 15.069 -15.254 0.211 1.00 93.44 190 PHE A CA 1
ATOM 1348 C C . PHE A 1 190 ? 14.332 -16.016 -0.893 1.00 93.44 190 PHE A C 1
ATOM 1350 O O . PHE A 1 190 ? 14.824 -16.107 -2.015 1.00 93.44 190 PHE A O 1
ATOM 1357 N N . ASP A 1 191 ? 13.147 -16.549 -0.588 1.00 92.00 191 ASP A N 1
ATOM 1358 C CA . ASP A 1 191 ? 12.340 -17.337 -1.516 1.00 92.00 191 ASP A CA 1
ATOM 1359 C C . ASP A 1 191 ? 10.852 -17.376 -1.106 1.00 92.00 191 ASP A C 1
ATOM 1361 O O . ASP A 1 191 ? 10.438 -16.908 -0.040 1.00 92.00 191 ASP A O 1
ATOM 1365 N N . ALA A 1 192 ? 10.018 -17.954 -1.976 1.00 91.94 192 ALA A N 1
ATOM 1366 C CA . ALA A 1 192 ? 8.582 -18.101 -1.733 1.00 91.94 192 ALA A CA 1
ATOM 1367 C C . ALA A 1 192 ? 8.256 -19.053 -0.562 1.00 91.94 192 ALA A C 1
ATOM 1369 O O . ALA A 1 192 ? 7.214 -18.908 0.088 1.00 91.94 192 ALA A O 1
ATOM 1370 N N . GLY A 1 193 ? 9.138 -20.012 -0.266 1.00 95.69 193 GLY A N 1
ATOM 1371 C CA . GLY A 1 193 ? 9.016 -20.915 0.877 1.00 95.69 193 GLY A CA 1
ATOM 1372 C C . GLY A 1 193 ? 9.161 -20.166 2.200 1.00 95.69 193 GLY A C 1
ATOM 1373 O O . GLY A 1 193 ? 8.332 -20.345 3.094 1.00 95.69 193 GLY A O 1
ATOM 1374 N N . ALA A 1 194 ? 10.125 -19.249 2.299 1.00 96.75 194 ALA A N 1
ATOM 1375 C CA . ALA A 1 194 ? 10.301 -18.366 3.448 1.00 96.75 194 ALA A CA 1
ATOM 1376 C C . ALA A 1 194 ? 9.063 -17.484 3.674 1.00 96.75 194 ALA A C 1
ATOM 1378 O O . ALA A 1 194 ? 8.592 -17.354 4.806 1.00 96.75 194 ALA A O 1
ATOM 1379 N N . MET A 1 195 ? 8.482 -16.918 2.607 1.00 96.94 195 MET A N 1
ATOM 1380 C CA . MET A 1 195 ? 7.249 -16.124 2.720 1.00 96.94 195 MET A CA 1
ATOM 1381 C C . MET A 1 195 ? 6.077 -16.973 3.223 1.00 96.94 195 MET A C 1
ATOM 1383 O O . MET A 1 195 ? 5.342 -16.559 4.121 1.00 96.94 195 MET A O 1
ATOM 1387 N N . THR A 1 196 ? 5.941 -18.190 2.692 1.00 96.69 196 THR A N 1
ATOM 1388 C CA . THR A 1 196 ? 4.921 -19.151 3.130 1.00 96.69 196 THR A CA 1
ATOM 1389 C C . THR A 1 196 ? 5.111 -19.516 4.604 1.00 96.69 196 THR A C 1
ATOM 1391 O O . THR A 1 196 ? 4.141 -19.534 5.362 1.00 96.69 196 THR A O 1
ATOM 1394 N N . ALA A 1 197 ? 6.354 -19.725 5.046 1.00 97.94 197 ALA A N 1
ATOM 1395 C CA . ALA A 1 197 ? 6.678 -20.017 6.440 1.00 97.94 197 ALA A CA 1
ATOM 1396 C C . ALA A 1 197 ? 6.294 -18.867 7.386 1.00 97.94 197 ALA A C 1
ATOM 1398 O O . ALA A 1 197 ? 5.762 -19.131 8.465 1.00 97.94 197 ALA A O 1
ATOM 1399 N N . VAL A 1 198 ? 6.483 -17.604 6.981 1.00 98.12 198 VAL A N 1
ATOM 1400 C CA . VAL A 1 198 ? 6.029 -16.437 7.763 1.00 98.12 198 VAL A CA 1
ATOM 1401 C C . VAL A 1 198 ? 4.510 -16.434 7.925 1.00 98.12 198 VAL A C 1
ATOM 1403 O O . VAL A 1 198 ? 4.018 -16.236 9.037 1.00 98.12 198 VAL A O 1
ATOM 1406 N N . VAL A 1 199 ? 3.757 -16.684 6.849 1.00 97.44 199 VAL A N 1
ATOM 1407 C CA . VAL A 1 199 ? 2.286 -16.718 6.911 1.00 97.44 199 VAL A CA 1
ATOM 1408 C C . VAL A 1 199 ? 1.813 -17.870 7.794 1.00 97.44 199 VAL A C 1
ATOM 1410 O O . VAL A 1 199 ? 1.046 -17.645 8.728 1.00 97.44 199 VAL A O 1
ATOM 1413 N N . VAL A 1 200 ? 2.302 -19.089 7.555 1.00 97.94 200 VAL A N 1
ATOM 1414 C CA . VAL A 1 200 ? 1.912 -20.283 8.324 1.00 97.94 200 VAL A CA 1
ATOM 1415 C C . VAL A 1 200 ? 2.293 -20.138 9.799 1.00 97.94 200 VAL A C 1
ATOM 1417 O O . VAL A 1 200 ? 1.457 -20.359 10.677 1.00 97.94 200 VAL A O 1
ATOM 1420 N N . GLY A 1 201 ? 3.524 -19.709 10.086 1.00 97.69 201 GLY A N 1
ATOM 1421 C CA . GLY A 1 201 ? 3.999 -19.481 11.449 1.00 97.69 201 GLY A CA 1
ATOM 1422 C C . GLY A 1 201 ? 3.198 -18.391 12.161 1.00 97.69 201 GLY A C 1
ATOM 1423 O O . GLY A 1 201 ? 2.790 -18.569 13.307 1.00 97.69 201 GLY A O 1
ATOM 1424 N N . GLY A 1 202 ? 2.889 -17.293 11.472 1.00 96.50 202 GLY A N 1
ATOM 1425 C CA . GLY A 1 202 ? 2.063 -16.216 12.008 1.00 96.50 202 GLY A CA 1
ATOM 1426 C C . GLY A 1 202 ? 0.616 -16.624 12.286 1.00 96.50 202 GLY A C 1
ATOM 1427 O O . GLY A 1 202 ? 0.069 -16.264 13.334 1.00 96.50 202 GLY A O 1
ATOM 1428 N N . VAL A 1 203 ? 0.002 -17.414 11.399 1.00 96.38 203 VAL A N 1
ATOM 1429 C CA . VAL A 1 203 ? -1.330 -18.005 11.617 1.00 96.38 203 VAL A CA 1
ATOM 1430 C C . VAL A 1 203 ? -1.305 -18.913 12.847 1.00 96.38 203 VAL A C 1
ATOM 1432 O O . VAL A 1 203 ? -2.159 -18.768 13.723 1.00 96.38 203 VAL A O 1
ATOM 1435 N N . LEU A 1 204 ? -0.297 -19.783 12.970 1.00 97.19 204 LEU A N 1
ATOM 1436 C CA . LEU A 1 204 ? -0.149 -20.683 14.116 1.00 97.19 204 LEU A CA 1
ATOM 1437 C C . LEU A 1 204 ? 0.029 -19.908 15.430 1.00 97.19 204 LEU A C 1
ATOM 1439 O O . LEU A 1 204 ? -0.671 -20.180 16.404 1.00 97.19 204 LEU A O 1
ATOM 1443 N N . VAL A 1 205 ? 0.911 -18.905 15.458 1.00 96.75 205 VAL A N 1
ATOM 1444 C CA . VAL A 1 205 ? 1.128 -18.043 16.633 1.00 96.75 205 VAL A CA 1
ATOM 1445 C C . VAL A 1 205 ? -0.153 -17.303 17.008 1.00 96.75 205 VAL A C 1
ATOM 1447 O O . VAL A 1 205 ? -0.503 -17.241 18.189 1.00 96.75 205 VAL A O 1
ATOM 1450 N N . THR A 1 206 ? -0.886 -16.777 16.026 1.00 96.06 206 THR A N 1
ATOM 1451 C CA . THR A 1 206 ? -2.168 -16.096 16.255 1.00 96.06 206 THR A CA 1
ATOM 1452 C C . THR A 1 206 ? -3.189 -17.049 16.867 1.00 96.06 206 THR A C 1
ATOM 1454 O O . THR A 1 206 ? -3.830 -16.711 17.865 1.00 96.06 206 THR A O 1
ATOM 1457 N N . PHE A 1 207 ? -3.299 -18.256 16.310 1.00 96.19 207 PHE A N 1
ATOM 1458 C CA . PHE A 1 207 ? -4.208 -19.293 16.781 1.00 96.19 207 PHE A CA 1
ATOM 1459 C C . PHE A 1 207 ? -3.879 -19.727 18.212 1.00 96.19 207 PHE A C 1
ATOM 1461 O O . PHE A 1 207 ? -4.744 -19.664 19.082 1.00 96.19 207 PHE A O 1
ATOM 1468 N N . VAL A 1 208 ? -2.617 -20.061 18.502 1.00 96.25 208 VAL A N 1
ATOM 1469 C CA . VAL A 1 208 ? -2.161 -20.432 19.854 1.00 96.25 208 VAL A CA 1
ATOM 1470 C C . VAL A 1 208 ? -2.387 -19.292 20.848 1.00 96.25 208 VAL A C 1
ATOM 1472 O O . VAL A 1 208 ? -2.844 -19.524 21.968 1.00 96.25 208 VAL A O 1
ATOM 1475 N N . THR A 1 209 ? -2.122 -18.047 20.447 1.00 95.50 209 THR A N 1
ATOM 1476 C CA . THR A 1 209 ? -2.356 -16.877 21.306 1.00 95.50 209 THR A CA 1
ATOM 1477 C C . THR A 1 209 ? -3.837 -16.728 21.650 1.00 95.50 209 THR A C 1
ATOM 1479 O O . THR A 1 209 ? -4.171 -16.414 22.794 1.00 95.50 209 THR A O 1
ATOM 1482 N N . ARG A 1 210 ? -4.731 -16.976 20.687 1.00 94.75 210 ARG A N 1
ATOM 1483 C CA . ARG A 1 210 ? -6.185 -16.888 20.879 1.00 94.75 210 ARG A CA 1
ATOM 1484 C C . ARG A 1 210 ? -6.759 -18.083 21.635 1.00 94.75 210 ARG A C 1
ATOM 1486 O O . ARG A 1 210 ? -7.666 -17.881 22.431 1.00 94.75 210 ARG A O 1
ATOM 1493 N N . LEU A 1 211 ? -6.179 -19.272 21.490 1.00 94.06 211 LEU A N 1
ATOM 1494 C CA . LEU A 1 211 ? -6.504 -20.427 22.331 1.00 94.06 211 LEU A CA 1
ATOM 1495 C C . LEU A 1 211 ? -6.140 -20.190 23.802 1.00 94.06 211 LEU A C 1
ATOM 1497 O O . LEU A 1 211 ? -6.902 -20.562 24.688 1.00 94.06 211 LEU A O 1
ATOM 1501 N N . ARG A 1 212 ? -4.991 -19.558 24.073 1.00 95.25 212 ARG A N 1
ATOM 1502 C CA . ARG A 1 212 ? -4.555 -19.243 25.445 1.00 95.25 212 ARG A CA 1
ATOM 1503 C C . ARG A 1 212 ? -5.330 -18.083 26.070 1.00 95.25 212 ARG A C 1
ATOM 1505 O O . ARG A 1 212 ? -5.544 -18.084 27.274 1.00 95.25 212 ARG A O 1
ATOM 1512 N N . ASN A 1 213 ? -5.731 -17.104 25.260 1.00 93.12 213 ASN A N 1
ATOM 1513 C CA . ASN A 1 213 ? -6.468 -15.916 25.693 1.00 93.12 213 ASN A CA 1
ATOM 1514 C C . ASN A 1 213 ? -7.762 -15.764 24.875 1.00 93.12 213 ASN A C 1
ATOM 1516 O O . ASN A 1 213 ? -7.819 -14.914 23.968 1.00 93.12 213 ASN A O 1
ATOM 1520 N N . PRO A 1 214 ? -8.784 -16.590 25.167 1.00 89.81 214 PRO A N 1
ATOM 1521 C CA . PRO A 1 214 ? -10.024 -16.597 24.411 1.00 89.81 214 PRO A CA 1
ATOM 1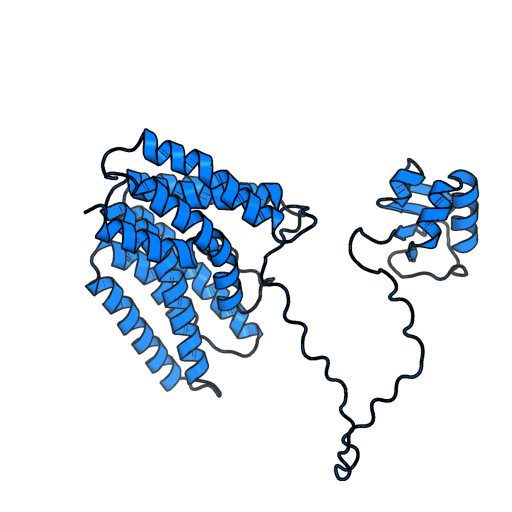522 C C . PRO A 1 214 ? -10.791 -15.284 24.580 1.00 89.81 214 PRO A C 1
ATOM 1524 O O . PRO A 1 214 ? -10.846 -14.676 25.651 1.00 89.81 214 PRO A O 1
ATOM 1527 N N . THR A 1 215 ? -11.400 -14.846 23.487 1.00 91.88 215 THR A N 1
ATOM 1528 C CA . THR A 1 215 ? -12.319 -13.705 23.421 1.00 91.88 215 THR A CA 1
ATOM 1529 C C . THR A 1 215 ? -13.685 -14.185 22.941 1.00 91.88 215 THR A C 1
ATOM 1531 O O . THR A 1 215 ? -13.803 -15.260 22.346 1.00 91.88 215 THR A O 1
ATOM 1534 N N . ARG A 1 216 ? -14.732 -13.374 23.152 1.00 87.38 216 ARG A N 1
ATOM 1535 C CA . ARG A 1 216 ? -16.097 -13.695 22.690 1.00 87.38 216 ARG A CA 1
ATOM 1536 C C . ARG A 1 216 ? -16.178 -13.942 21.176 1.00 87.38 216 ARG A C 1
ATOM 1538 O O . ARG A 1 216 ? -17.024 -14.710 20.744 1.00 87.38 216 ARG A O 1
ATOM 1545 N N . ALA A 1 217 ? -15.291 -13.327 20.392 1.00 91.12 217 ALA A N 1
ATOM 1546 C CA . ALA A 1 217 ? -15.241 -13.426 18.934 1.00 91.12 217 ALA A CA 1
ATOM 1547 C C . ALA A 1 217 ? -13.857 -13.901 18.446 1.00 91.12 217 ALA A C 1
ATOM 1549 O O . ALA A 1 217 ? -13.261 -13.309 17.547 1.00 91.12 217 ALA A O 1
ATOM 1550 N N . SER A 1 218 ? -13.331 -14.977 19.043 1.00 91.62 218 SER A N 1
ATOM 1551 C CA . SER A 1 218 ? -11.961 -15.452 18.780 1.00 91.62 218 SER A CA 1
ATOM 1552 C C . SER A 1 218 ? -11.681 -15.731 17.296 1.00 91.62 218 SER A C 1
ATOM 1554 O O . SER A 1 218 ? -10.593 -15.421 16.818 1.00 91.62 218 SER A O 1
ATOM 1556 N N . SER A 1 219 ? -12.655 -16.258 16.544 1.00 92.50 219 SER A N 1
ATOM 1557 C CA . SER A 1 219 ? -12.520 -16.494 15.098 1.00 92.50 219 SER A CA 1
ATOM 1558 C C . SER A 1 219 ? -12.332 -15.195 14.310 1.00 92.50 219 SER A C 1
ATOM 1560 O O . SER A 1 219 ? -11.441 -15.114 13.465 1.00 92.50 219 SER A O 1
ATOM 1562 N N . ARG A 1 220 ? -13.116 -14.158 14.628 1.00 94.25 220 ARG A N 1
ATOM 1563 C CA . ARG A 1 220 ? -13.013 -12.833 14.005 1.00 94.25 220 ARG A CA 1
ATOM 1564 C C . ARG A 1 220 ? -11.684 -12.161 14.340 1.00 94.25 220 ARG A C 1
ATOM 1566 O O . ARG A 1 220 ? -11.046 -11.613 13.448 1.00 94.25 220 ARG A O 1
ATOM 1573 N N . ASP A 1 221 ? -11.218 -12.275 15.582 1.00 94.44 221 ASP A N 1
ATOM 1574 C CA . ASP A 1 221 ? -9.914 -11.742 15.992 1.00 94.44 221 ASP A CA 1
ATOM 1575 C C . ASP A 1 221 ? -8.747 -12.409 15.250 1.00 94.44 221 ASP A C 1
ATOM 1577 O O . ASP A 1 221 ? -7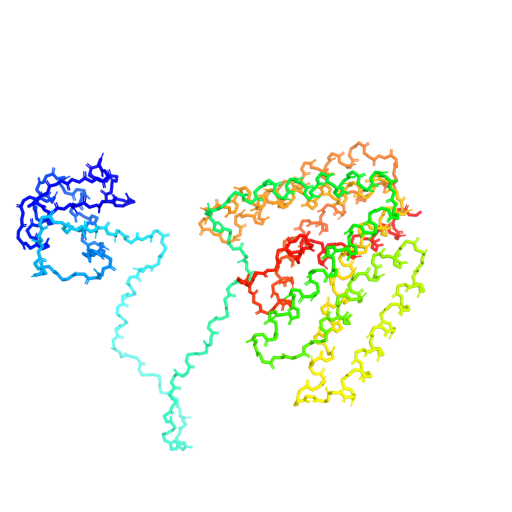.787 -11.730 14.872 1.00 94.44 221 ASP A O 1
ATOM 1581 N N . ILE A 1 222 ? -8.815 -13.730 15.033 1.00 96.06 222 ILE A N 1
ATOM 1582 C CA . ILE A 1 222 ? -7.827 -14.468 14.232 1.00 96.06 222 ILE A CA 1
ATOM 1583 C C . ILE A 1 222 ? -7.876 -13.979 12.783 1.00 96.06 222 ILE A C 1
ATOM 1585 O O . ILE A 1 222 ? -6.839 -13.595 12.242 1.00 96.06 222 ILE A O 1
ATOM 1589 N N . ALA A 1 223 ? -9.070 -13.933 12.182 1.00 96.75 223 ALA A N 1
ATOM 1590 C CA . ALA A 1 223 ? -9.259 -13.499 10.801 1.00 96.75 223 ALA A CA 1
ATOM 1591 C C . ALA A 1 223 ? -8.731 -12.076 10.571 1.00 96.75 223 ALA A C 1
ATOM 1593 O O . ALA A 1 223 ? -7.959 -11.859 9.641 1.00 96.75 223 ALA A O 1
ATOM 1594 N N . LEU A 1 224 ? -9.057 -11.129 11.457 1.00 96.88 224 LEU A N 1
ATOM 1595 C CA . LEU A 1 224 ? -8.543 -9.759 11.396 1.00 96.88 224 LEU A CA 1
ATOM 1596 C C . LEU A 1 224 ? -7.019 -9.715 11.536 1.00 96.88 224 LEU A C 1
ATOM 1598 O O . LEU A 1 224 ? -6.356 -9.030 10.767 1.00 96.88 224 LEU A O 1
ATOM 1602 N N . THR A 1 225 ? -6.443 -10.456 12.486 1.00 97.81 225 THR A N 1
ATOM 1603 C CA . THR A 1 225 ? -4.983 -10.478 12.690 1.00 97.81 225 THR A CA 1
ATOM 1604 C C . THR A 1 225 ? -4.255 -10.965 11.437 1.00 97.81 225 THR A C 1
ATOM 1606 O O . THR A 1 225 ? -3.281 -10.342 11.009 1.00 97.81 225 THR A O 1
ATOM 1609 N N . VAL A 1 226 ? -4.740 -12.057 10.837 1.00 97.94 226 VAL A N 1
ATOM 1610 C CA . VAL A 1 226 ? -4.153 -12.643 9.626 1.00 97.94 226 VAL A CA 1
ATOM 1611 C C . VAL A 1 226 ? -4.365 -11.725 8.425 1.00 97.94 226 VAL A C 1
ATOM 1613 O O . VAL A 1 226 ? -3.403 -11.445 7.718 1.00 97.94 226 VAL A O 1
ATOM 1616 N N . ALA A 1 227 ? -5.576 -11.198 8.222 1.00 97.81 227 ALA A N 1
ATOM 1617 C CA . ALA A 1 227 ? -5.879 -10.292 7.115 1.00 97.81 227 ALA A CA 1
ATOM 1618 C C . ALA A 1 227 ? -5.013 -9.024 7.159 1.00 97.81 227 ALA A C 1
ATOM 1620 O O . ALA A 1 227 ? -4.414 -8.661 6.149 1.00 97.81 227 ALA A O 1
ATOM 1621 N N . ILE A 1 228 ? -4.882 -8.393 8.334 1.00 98.31 228 ILE A N 1
ATOM 1622 C CA . ILE A 1 228 ? -4.035 -7.207 8.534 1.00 98.31 228 ILE A CA 1
ATOM 1623 C C . ILE A 1 228 ? -2.575 -7.538 8.222 1.00 98.31 228 ILE A C 1
ATOM 1625 O O . ILE A 1 228 ? -1.935 -6.829 7.446 1.00 98.31 228 ILE A O 1
ATOM 1629 N N . GLY A 1 229 ? -2.052 -8.614 8.816 1.00 98.25 229 GLY A N 1
ATOM 1630 C CA . GLY A 1 229 ? -0.656 -9.003 8.647 1.00 98.25 229 GLY A CA 1
ATOM 1631 C C . GLY A 1 229 ? -0.306 -9.335 7.198 1.00 98.25 229 GLY A C 1
ATOM 1632 O O . GLY A 1 229 ? 0.674 -8.820 6.662 1.00 98.25 229 GLY A O 1
ATOM 1633 N N . VAL A 1 230 ? -1.120 -10.171 6.551 1.00 98.38 230 VAL A N 1
ATOM 1634 C CA . VAL A 1 230 ? -0.861 -10.657 5.190 1.00 98.38 230 VAL A CA 1
ATOM 1635 C C . VAL A 1 230 ? -1.042 -9.548 4.161 1.00 98.38 230 VAL A C 1
ATOM 1637 O O . VAL A 1 230 ? -0.163 -9.373 3.323 1.00 98.38 230 VAL A O 1
ATOM 1640 N N . ALA A 1 231 ? -2.127 -8.770 4.222 1.00 98.12 231 ALA A N 1
ATOM 1641 C CA . ALA A 1 231 ? -2.368 -7.720 3.233 1.00 98.12 231 ALA A CA 1
ATOM 1642 C C . ALA A 1 231 ? -1.257 -6.658 3.265 1.00 98.12 231 ALA A C 1
ATOM 1644 O O . ALA A 1 231 ? -0.671 -6.339 2.231 1.00 98.12 231 ALA A O 1
ATOM 1645 N N . ILE A 1 232 ? -0.924 -6.143 4.457 1.00 98.56 232 ILE A N 1
ATOM 1646 C CA . ILE A 1 232 ? 0.114 -5.111 4.614 1.00 98.56 232 ILE A CA 1
ATOM 1647 C C . ILE A 1 232 ? 1.489 -5.680 4.265 1.00 98.56 232 ILE A C 1
ATOM 1649 O O . ILE A 1 232 ? 2.273 -5.024 3.579 1.00 98.56 232 ILE A O 1
ATOM 1653 N N . GLY A 1 233 ? 1.778 -6.906 4.703 1.00 98.38 233 GLY A N 1
ATOM 1654 C CA . GLY A 1 233 ? 3.058 -7.538 4.422 1.00 98.38 233 GLY A CA 1
ATOM 1655 C C . GLY A 1 233 ? 3.264 -7.867 2.948 1.00 98.38 233 GLY A C 1
ATOM 1656 O O . GLY A 1 233 ? 4.371 -7.685 2.458 1.00 98.38 233 GLY A O 1
ATOM 1657 N N . LEU A 1 234 ? 2.227 -8.277 2.207 1.00 98.19 234 LEU A N 1
ATOM 1658 C CA . LEU A 1 234 ? 2.327 -8.487 0.758 1.00 98.19 234 LEU A CA 1
ATOM 1659 C C . LEU A 1 234 ? 2.540 -7.165 0.013 1.00 98.19 234 LEU A C 1
ATOM 1661 O O . LEU A 1 234 ? 3.398 -7.099 -0.868 1.00 98.19 234 LEU A O 1
ATOM 1665 N N . ALA A 1 235 ? 1.834 -6.101 0.402 1.00 98.25 235 ALA A N 1
ATOM 1666 C CA . ALA A 1 235 ? 2.052 -4.762 -0.148 1.00 98.25 235 ALA A CA 1
ATOM 1667 C C . ALA A 1 235 ? 3.510 -4.306 0.047 1.00 98.25 235 ALA A C 1
ATOM 1669 O O . ALA A 1 235 ? 4.163 -3.870 -0.899 1.00 98.25 235 ALA A O 1
ATOM 1670 N N . ALA A 1 236 ? 4.047 -4.491 1.257 1.00 98.44 236 ALA A N 1
ATOM 1671 C CA . ALA A 1 236 ? 5.428 -4.163 1.605 1.00 98.44 236 ALA A CA 1
ATOM 1672 C C . ALA A 1 236 ? 6.468 -5.101 0.962 1.00 98.44 236 ALA A C 1
ATOM 1674 O O . ALA A 1 236 ? 7.569 -4.670 0.635 1.00 98.44 236 ALA A O 1
ATOM 1675 N N . ALA A 1 237 ? 6.144 -6.378 0.754 1.00 98.25 237 ALA A N 1
ATOM 1676 C CA . ALA A 1 237 ? 7.032 -7.340 0.103 1.00 98.25 237 ALA A CA 1
ATOM 1677 C C . ALA A 1 237 ? 7.157 -7.106 -1.405 1.00 98.25 237 ALA A C 1
ATOM 1679 O O . ALA A 1 237 ? 8.161 -7.475 -2.010 1.00 98.25 237 ALA A O 1
ATOM 1680 N N . SER A 1 238 ? 6.159 -6.478 -2.022 1.00 97.38 238 SER A N 1
ATOM 1681 C CA . SER A 1 238 ? 6.073 -6.363 -3.477 1.00 97.38 238 SER A CA 1
ATOM 1682 C C . SER A 1 238 ? 7.243 -5.598 -4.116 1.00 97.38 238 SER A C 1
ATOM 1684 O O . SER A 1 238 ? 7.848 -6.143 -5.040 1.00 97.38 238 SER A O 1
ATOM 1686 N N . PRO A 1 239 ? 7.665 -4.413 -3.623 1.00 97.88 239 PRO A N 1
ATOM 1687 C CA . PRO A 1 239 ? 8.865 -3.752 -4.138 1.00 97.88 239 PRO A CA 1
ATOM 1688 C C . PRO A 1 239 ? 10.145 -4.582 -3.960 1.00 97.88 239 PRO A C 1
ATOM 1690 O O . PRO A 1 239 ? 11.028 -4.523 -4.812 1.00 97.88 239 PRO A O 1
ATOM 1693 N N . VAL A 1 240 ? 10.241 -5.381 -2.888 1.00 97.62 240 VAL A N 1
ATOM 1694 C CA . VAL A 1 240 ? 11.382 -6.283 -2.643 1.00 97.62 240 VAL A CA 1
ATOM 1695 C C . VAL A 1 240 ? 11.418 -7.389 -3.696 1.00 97.62 240 VAL A C 1
ATOM 1697 O O . VAL A 1 240 ? 12.446 -7.583 -4.339 1.00 97.62 240 VAL A O 1
ATOM 1700 N N . LEU A 1 241 ? 10.284 -8.055 -3.935 1.00 96.25 241 LEU A N 1
ATOM 1701 C CA . LEU A 1 241 ? 10.155 -9.099 -4.958 1.00 96.25 241 LEU A CA 1
ATOM 1702 C C . LEU A 1 241 ? 10.515 -8.578 -6.350 1.00 96.25 241 LEU A C 1
ATOM 1704 O O . LEU A 1 241 ? 11.281 -9.207 -7.077 1.00 96.25 241 LEU A O 1
ATOM 1708 N N . VAL A 1 242 ? 10.017 -7.393 -6.703 1.00 95.50 242 VAL A N 1
ATOM 1709 C CA . VAL A 1 242 ? 10.346 -6.747 -7.977 1.00 95.50 242 VAL A CA 1
ATOM 1710 C C . VAL A 1 242 ? 11.828 -6.374 -8.050 1.00 95.50 242 VAL A C 1
ATOM 1712 O O . VAL A 1 242 ? 12.453 -6.488 -9.101 1.00 95.50 242 VAL A O 1
ATOM 1715 N N . ARG A 1 243 ? 12.448 -5.977 -6.935 1.00 94.94 243 ARG A N 1
ATOM 1716 C CA . ARG A 1 243 ? 13.876 -5.639 -6.918 1.00 94.94 243 ARG A CA 1
ATOM 1717 C C . ARG A 1 243 ? 14.779 -6.821 -7.279 1.00 94.94 243 ARG A C 1
ATOM 1719 O O . ARG A 1 243 ? 15.886 -6.574 -7.772 1.00 94.94 243 ARG A O 1
ATOM 1726 N N . HIS A 1 244 ? 14.315 -8.059 -7.091 1.00 92.12 244 HIS A N 1
ATOM 1727 C CA . HIS A 1 244 ? 15.008 -9.268 -7.543 1.00 92.12 244 HIS A CA 1
ATOM 1728 C C . HIS A 1 244 ? 14.920 -9.503 -9.057 1.00 92.12 244 HIS A C 1
ATOM 1730 O O . HIS A 1 244 ? 15.821 -10.139 -9.597 1.00 92.12 244 HIS A O 1
ATOM 1736 N N . THR A 1 245 ? 13.899 -8.984 -9.752 1.00 90.44 245 THR A N 1
ATOM 1737 C CA . THR A 1 245 ? 13.822 -9.071 -11.225 1.00 90.44 245 THR A CA 1
ATOM 1738 C C . THR A 1 245 ? 14.676 -7.997 -11.899 1.00 90.44 245 THR A C 1
ATOM 1740 O O . THR A 1 245 ? 15.210 -8.210 -12.982 1.00 90.44 245 THR A O 1
ATOM 1743 N N . GLY A 1 246 ? 14.868 -6.851 -11.242 1.00 90.62 246 GLY A N 1
ATOM 1744 C CA . GLY A 1 246 ? 15.799 -5.824 -11.693 1.00 90.62 246 GLY A CA 1
ATOM 1745 C C . GLY A 1 246 ? 15.587 -4.480 -11.007 1.00 90.62 246 GLY A C 1
ATOM 1746 O O . GLY A 1 246 ? 14.490 -4.139 -10.565 1.00 90.62 246 GLY A O 1
ATOM 1747 N N . ILE A 1 247 ? 16.647 -3.668 -10.948 1.00 92.50 247 ILE A N 1
ATOM 1748 C CA . ILE A 1 247 ? 16.566 -2.318 -10.373 1.00 92.50 247 ILE A CA 1
ATOM 1749 C C . ILE A 1 247 ? 15.602 -1.422 -11.162 1.00 92.50 247 ILE A C 1
ATOM 1751 O O . ILE A 1 247 ? 14.811 -0.709 -10.554 1.00 92.50 247 ILE A O 1
ATOM 1755 N N . ALA A 1 248 ? 15.612 -1.509 -12.497 1.00 92.06 248 ALA A N 1
ATOM 1756 C CA . ALA A 1 248 ? 14.735 -0.721 -13.360 1.00 92.06 248 ALA A CA 1
ATOM 1757 C C . ALA A 1 248 ? 13.252 -1.016 -13.090 1.00 92.06 248 ALA A C 1
ATOM 1759 O O . ALA A 1 248 ? 12.455 -0.089 -12.988 1.00 92.06 248 ALA A O 1
ATOM 1760 N N . ALA A 1 249 ? 12.894 -2.289 -12.894 1.00 92.38 249 ALA A N 1
ATOM 1761 C CA . ALA A 1 249 ? 11.524 -2.679 -12.589 1.00 92.38 249 ALA A CA 1
ATOM 1762 C C . ALA A 1 249 ? 11.058 -2.156 -11.227 1.00 92.38 249 ALA A C 1
ATOM 1764 O O . ALA A 1 249 ? 9.956 -1.622 -11.115 1.00 92.38 249 ALA A O 1
ATOM 1765 N N . ALA A 1 250 ? 11.919 -2.230 -10.210 1.00 94.94 250 ALA A N 1
ATOM 1766 C CA . ALA A 1 250 ? 11.584 -1.721 -8.882 1.00 94.94 250 ALA A CA 1
ATOM 1767 C C . ALA A 1 250 ? 11.438 -0.197 -8.880 1.00 94.94 250 ALA A C 1
ATOM 1769 O O . ALA A 1 250 ? 10.492 0.332 -8.299 1.00 94.94 250 ALA A O 1
ATOM 1770 N N . LEU A 1 251 ? 12.339 0.506 -9.571 1.00 95.44 251 LEU A N 1
ATOM 1771 C CA . LEU A 1 251 ? 12.252 1.954 -9.724 1.00 95.44 251 LEU A CA 1
ATOM 1772 C C . LEU A 1 251 ? 11.016 2.367 -10.524 1.00 95.44 251 LEU A C 1
ATOM 1774 O O . LEU A 1 251 ? 10.392 3.356 -10.158 1.00 95.44 251 LEU A O 1
ATOM 1778 N N . LEU A 1 252 ? 10.620 1.606 -11.549 1.00 94.81 252 LEU A N 1
ATOM 1779 C CA . LEU A 1 252 ? 9.398 1.878 -12.304 1.00 94.81 252 LEU A CA 1
ATOM 1780 C C . LEU A 1 252 ? 8.151 1.732 -11.427 1.00 94.81 252 LEU A C 1
ATOM 1782 O O . LEU A 1 252 ? 7.331 2.646 -11.399 1.00 94.81 252 LEU A O 1
ATOM 1786 N N . LEU A 1 253 ? 8.023 0.636 -10.669 1.00 96.38 253 LEU A N 1
ATOM 1787 C CA . LEU A 1 253 ? 6.909 0.454 -9.731 1.00 96.38 253 LEU A CA 1
ATOM 1788 C C . LEU A 1 253 ? 6.837 1.610 -8.724 1.00 96.38 253 LEU A C 1
ATOM 1790 O O . LEU A 1 253 ? 5.773 2.195 -8.524 1.00 96.38 253 LEU A O 1
ATOM 1794 N N . LEU A 1 254 ? 7.967 1.957 -8.100 1.00 97.12 254 LEU A N 1
ATOM 1795 C CA . LEU A 1 254 ? 8.013 3.043 -7.121 1.00 97.12 254 LEU A CA 1
ATOM 1796 C C . LEU A 1 254 ? 7.736 4.407 -7.756 1.00 97.12 254 LEU A C 1
ATOM 1798 O O . LEU A 1 254 ? 7.061 5.221 -7.133 1.00 97.12 254 LEU A O 1
ATOM 1802 N N . ALA A 1 255 ? 8.204 4.652 -8.982 1.00 96.75 255 ALA A N 1
ATOM 1803 C CA . ALA A 1 255 ? 7.901 5.870 -9.721 1.00 96.75 255 ALA A CA 1
ATOM 1804 C C . ALA A 1 255 ? 6.401 5.976 -10.015 1.00 96.75 255 ALA A C 1
ATOM 1806 O O . ALA A 1 255 ? 5.827 7.033 -9.774 1.00 96.75 255 ALA A O 1
ATOM 1807 N N . MET A 1 256 ? 5.754 4.888 -10.448 1.00 97.06 256 MET A N 1
ATOM 1808 C CA . MET A 1 256 ? 4.303 4.850 -10.664 1.00 97.06 256 MET A CA 1
ATOM 1809 C C . MET A 1 256 ? 3.545 5.172 -9.372 1.00 97.06 256 MET A C 1
ATOM 1811 O O . MET A 1 256 ? 2.685 6.047 -9.368 1.00 97.06 256 MET A O 1
ATOM 1815 N N . VAL A 1 257 ? 3.902 4.536 -8.252 1.00 96.88 257 VAL A N 1
ATOM 1816 C CA . VAL A 1 257 ? 3.272 4.819 -6.950 1.00 96.88 257 VAL A CA 1
ATOM 1817 C C . VAL A 1 257 ? 3.493 6.274 -6.533 1.00 96.88 257 VAL A C 1
ATOM 1819 O O . VAL A 1 257 ? 2.535 6.966 -6.206 1.00 96.88 257 VAL A O 1
ATOM 1822 N N . CYS A 1 258 ? 4.728 6.776 -6.609 1.00 95.69 258 CYS A N 1
ATOM 1823 C CA . CYS A 1 258 ? 5.044 8.146 -6.204 1.00 95.69 258 CYS A CA 1
ATOM 1824 C C . CYS A 1 258 ? 4.341 9.191 -7.079 1.00 95.69 258 CYS A C 1
ATOM 1826 O O . CYS A 1 258 ? 3.867 10.194 -6.551 1.00 95.69 258 CYS A O 1
ATOM 1828 N N . ILE A 1 259 ? 4.283 8.984 -8.399 1.00 96.19 259 ILE A N 1
ATOM 1829 C CA . ILE A 1 259 ? 3.650 9.934 -9.322 1.00 96.19 259 ILE A CA 1
ATOM 1830 C C . ILE A 1 259 ? 2.129 9.919 -9.155 1.00 96.19 259 ILE A C 1
ATOM 1832 O O . ILE A 1 259 ? 1.509 10.983 -9.167 1.00 96.19 259 ILE A O 1
ATOM 1836 N N . TYR A 1 260 ? 1.544 8.737 -8.924 1.00 96.38 260 TYR A N 1
ATOM 1837 C CA . TYR A 1 260 ? 0.129 8.596 -8.612 1.00 96.38 260 TYR A CA 1
ATOM 1838 C C . TYR A 1 260 ? -0.206 9.311 -7.300 1.00 96.38 260 TYR A C 1
ATOM 1840 O O . TYR A 1 260 ? -1.076 10.180 -7.295 1.00 96.38 260 TYR A O 1
ATOM 1848 N N . ASP A 1 261 ? 0.519 9.016 -6.217 1.00 93.50 261 ASP A N 1
ATOM 1849 C CA . ASP A 1 261 ? 0.281 9.614 -4.899 1.00 93.50 261 ASP A CA 1
ATOM 1850 C C . ASP A 1 261 ? 0.478 11.135 -4.932 1.00 93.50 261 ASP A C 1
ATOM 1852 O O . ASP A 1 261 ? -0.308 11.879 -4.344 1.00 93.50 261 ASP A O 1
ATOM 1856 N N . ALA A 1 262 ? 1.500 11.618 -5.646 1.00 92.00 262 ALA A N 1
ATOM 1857 C CA . ALA A 1 262 ? 1.745 13.046 -5.813 1.00 92.00 262 ALA A CA 1
ATOM 1858 C C . ALA A 1 262 ? 0.617 13.729 -6.595 1.00 92.00 262 ALA A C 1
ATOM 1860 O O . ALA A 1 262 ? 0.130 14.768 -6.155 1.00 92.00 262 ALA A O 1
ATOM 1861 N N . GLY A 1 263 ? 0.174 13.152 -7.717 1.00 92.00 263 GLY A N 1
ATOM 1862 C CA . GLY A 1 263 ? -0.941 13.689 -8.501 1.00 92.00 263 GLY A CA 1
ATOM 1863 C C . GLY A 1 263 ? -2.255 13.675 -7.718 1.00 92.00 263 GLY A C 1
ATOM 1864 O O . GLY A 1 263 ? -2.966 14.681 -7.681 1.00 92.00 263 GLY A O 1
ATOM 1865 N N . ALA A 1 264 ? -2.526 12.571 -7.018 1.00 91.25 264 ALA A N 1
ATOM 1866 C CA . ALA A 1 264 ? -3.710 12.417 -6.187 1.00 91.25 264 ALA A CA 1
ATOM 1867 C C . ALA A 1 264 ? -3.734 13.384 -5.007 1.00 91.25 264 ALA A C 1
ATOM 1869 O O . ALA A 1 264 ? -4.785 13.947 -4.703 1.00 91.25 264 ALA A O 1
ATOM 1870 N N . TYR A 1 265 ? -2.584 13.627 -4.382 1.00 88.00 265 TYR A N 1
ATOM 1871 C CA . TYR A 1 265 ? -2.454 14.625 -3.330 1.00 88.00 265 TYR A CA 1
ATOM 1872 C C . TYR A 1 265 ? -2.615 16.048 -3.878 1.00 88.00 265 TYR A C 1
ATOM 1874 O O . TYR A 1 265 ? -3.453 16.788 -3.378 1.00 88.00 265 TYR A O 1
ATOM 1882 N N . LEU A 1 266 ? -1.852 16.427 -4.910 1.00 87.62 266 LEU A N 1
ATOM 1883 C CA . LEU A 1 266 ? -1.808 17.802 -5.425 1.00 87.62 266 LEU A CA 1
ATOM 1884 C C . LEU A 1 266 ? -3.166 18.299 -5.919 1.00 87.62 266 LEU A C 1
ATOM 1886 O O . LEU A 1 266 ? -3.529 19.439 -5.644 1.00 87.62 266 LEU A O 1
ATOM 1890 N N . VAL A 1 267 ? -3.903 17.457 -6.646 1.00 88.00 267 VAL A N 1
ATOM 1891 C CA . VAL A 1 267 ? -5.229 17.827 -7.160 1.00 88.00 267 VAL A CA 1
ATOM 1892 C C . VAL A 1 267 ? -6.323 17.518 -6.144 1.00 88.00 267 VAL A C 1
ATOM 1894 O O . VAL A 1 267 ? -7.296 18.253 -6.057 1.00 88.00 267 VAL A O 1
ATOM 1897 N N . GLY A 1 268 ? -6.167 16.468 -5.335 1.00 85.88 268 GLY A N 1
ATOM 1898 C CA . GLY A 1 268 ? -7.169 16.087 -4.339 1.00 85.88 268 GLY A CA 1
ATOM 1899 C C . GLY A 1 268 ? -7.264 17.043 -3.149 1.00 85.88 268 GLY A C 1
ATOM 1900 O O . GLY A 1 268 ? -8.314 17.106 -2.505 1.00 85.88 268 GLY A O 1
ATOM 1901 N N . THR A 1 269 ? -6.207 17.795 -2.827 1.00 82.62 269 THR A N 1
ATOM 1902 C CA . THR A 1 269 ? -6.260 18.799 -1.755 1.00 82.62 269 THR A CA 1
ATOM 1903 C C . THR A 1 269 ? -7.125 19.988 -2.164 1.00 82.62 269 THR A C 1
ATOM 1905 O O . THR A 1 269 ? -6.729 20.779 -3.013 1.00 82.62 269 THR A O 1
ATOM 1908 N N . GLY A 1 270 ? -8.285 20.139 -1.520 1.00 75.31 270 GLY A N 1
ATOM 1909 C CA . GLY A 1 270 ? -9.235 21.218 -1.820 1.00 75.31 270 GLY A CA 1
ATOM 1910 C C . GLY A 1 270 ? -10.151 20.953 -3.022 1.00 75.31 270 GLY A C 1
ATOM 1911 O O . GLY A 1 270 ? -10.848 21.870 -3.450 1.00 75.31 270 GLY A O 1
ATOM 1912 N N . ALA A 1 271 ? -10.164 19.722 -3.546 1.00 79.38 271 ALA A N 1
ATOM 1913 C CA . ALA A 1 271 ? -11.046 19.297 -4.631 1.00 79.38 271 ALA A CA 1
ATOM 1914 C C . ALA A 1 271 ? -12.532 19.334 -4.242 1.00 79.38 271 ALA A C 1
ATOM 1916 O O . ALA A 1 271 ? -12.898 19.055 -3.096 1.00 79.38 271 ALA A O 1
ATOM 1917 N N . SER A 1 272 ? -13.395 19.609 -5.225 1.00 78.31 272 SER A N 1
ATOM 1918 C CA . SER A 1 272 ? -14.853 19.638 -5.032 1.00 78.31 272 SER A CA 1
ATOM 1919 C C . SER A 1 272 ? -15.485 18.241 -5.046 1.00 78.31 272 SER A C 1
ATOM 1921 O O . SER A 1 272 ? -16.535 18.015 -4.443 1.00 78.31 272 SER A O 1
ATOM 1923 N N . SER A 1 273 ? -14.822 17.289 -5.707 1.00 83.94 273 SER A N 1
ATOM 1924 C CA . SER A 1 273 ? -15.234 15.895 -5.840 1.00 83.94 273 SER A CA 1
ATOM 1925 C C . SER A 1 273 ? -14.156 14.930 -5.330 1.00 83.94 273 SER A C 1
ATOM 1927 O O . SER A 1 273 ? -12.962 15.142 -5.563 1.00 83.94 273 SER A O 1
ATOM 1929 N N . PRO A 1 274 ? -14.550 13.805 -4.698 1.00 81.81 274 PRO A N 1
ATOM 1930 C CA . PRO A 1 274 ? -13.615 12.801 -4.185 1.00 81.81 274 PRO A CA 1
ATOM 1931 C C . PRO A 1 274 ? -12.778 12.097 -5.266 1.00 81.81 274 PRO A C 1
ATOM 1933 O O . PRO A 1 274 ? -11.809 11.414 -4.938 1.00 81.81 274 PRO A O 1
ATOM 1936 N N . TRP A 1 275 ? -13.150 12.236 -6.541 1.00 85.75 275 TRP A N 1
ATOM 1937 C CA . TRP A 1 275 ? -12.489 11.561 -7.660 1.00 85.75 275 TRP A CA 1
ATOM 1938 C C . TRP A 1 275 ? -11.436 12.414 -8.367 1.00 85.75 275 TRP A C 1
ATOM 1940 O O . TRP A 1 275 ? -10.628 11.856 -9.105 1.00 85.75 275 TRP A O 1
ATOM 1950 N N . GLU A 1 276 ? -11.401 13.729 -8.136 1.00 88.31 276 GLU A N 1
ATOM 1951 C CA . GLU A 1 276 ? -10.464 14.633 -8.822 1.00 88.31 276 GLU A CA 1
ATOM 1952 C C . GLU A 1 276 ? -9.003 14.260 -8.537 1.00 88.31 276 GLU A C 1
ATOM 1954 O O . GLU A 1 276 ? -8.198 14.168 -9.463 1.00 88.31 276 GLU A O 1
ATOM 1959 N N . GLY A 1 277 ? -8.678 13.947 -7.2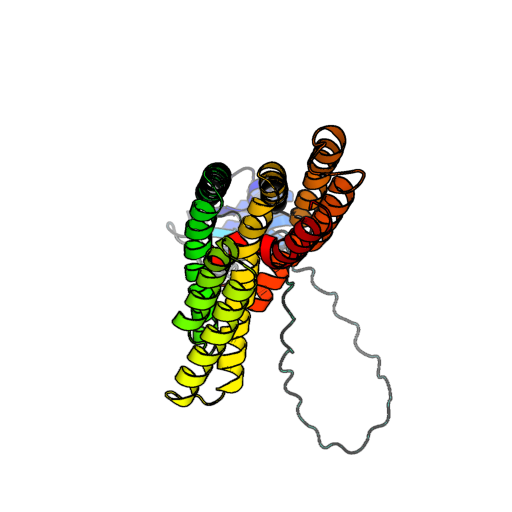77 1.00 91.06 277 GLY A N 1
ATOM 1960 C CA . GLY A 1 277 ? -7.354 13.461 -6.884 1.00 91.06 277 GLY A CA 1
ATOM 1961 C C . GLY A 1 277 ? -6.978 12.156 -7.599 1.00 91.06 277 GLY A C 1
ATOM 1962 O O . GLY A 1 277 ? -6.048 12.159 -8.407 1.00 91.06 277 GLY A O 1
ATOM 1963 N N . PRO A 1 278 ? -7.690 11.037 -7.364 1.00 93.19 278 PRO A N 1
ATOM 1964 C CA . PRO A 1 278 ? -7.403 9.770 -8.036 1.00 93.19 278 PRO A CA 1
ATOM 1965 C C . PRO A 1 278 ? -7.312 9.884 -9.565 1.00 93.19 278 PRO A C 1
ATOM 1967 O O . PRO A 1 278 ? -6.395 9.321 -10.161 1.00 93.19 278 PRO A O 1
ATOM 1970 N N . ALA A 1 279 ? -8.202 10.652 -10.203 1.00 94.44 279 ALA A N 1
ATOM 1971 C CA . ALA A 1 279 ? -8.171 10.874 -11.648 1.00 94.44 279 ALA A CA 1
ATOM 1972 C C . ALA A 1 279 ? -6.896 11.605 -12.100 1.00 94.44 279 ALA A C 1
ATOM 1974 O O . ALA A 1 279 ? -6.286 11.211 -13.095 1.00 94.44 279 ALA A O 1
ATOM 1975 N N . ALA A 1 280 ? -6.453 12.623 -11.360 1.00 94.12 280 ALA A N 1
ATOM 1976 C CA . ALA A 1 280 ? -5.200 13.317 -11.644 1.00 94.12 280 ALA A CA 1
ATOM 1977 C C . ALA A 1 280 ? -3.972 12.418 -11.451 1.00 94.12 280 ALA A C 1
ATOM 1979 O O . ALA A 1 280 ? -3.063 12.435 -12.281 1.00 94.12 280 ALA A O 1
ATOM 1980 N N . GLY A 1 281 ? -3.961 11.596 -10.396 1.00 95.31 281 GLY A N 1
ATOM 1981 C CA . GLY A 1 281 ? -2.928 10.582 -10.186 1.00 95.31 281 GLY A CA 1
ATOM 1982 C C . GLY A 1 281 ? -2.848 9.602 -11.358 1.00 95.31 281 GLY A C 1
ATOM 1983 O O . GLY A 1 281 ? -1.762 9.342 -11.870 1.00 95.31 281 GLY A O 1
ATOM 1984 N N . VAL A 1 282 ? -3.995 9.114 -11.844 1.00 97.06 282 VAL A N 1
ATOM 1985 C CA . VAL A 1 282 ? -4.066 8.236 -13.025 1.00 97.06 282 VAL A CA 1
ATOM 1986 C C . VAL A 1 282 ? -3.578 8.944 -14.289 1.00 97.06 282 VAL A C 1
ATOM 1988 O O . VAL A 1 282 ? -2.794 8.372 -15.045 1.00 97.06 282 VAL A O 1
ATOM 1991 N N . ALA A 1 283 ? -3.977 10.197 -14.510 1.00 96.56 283 ALA A N 1
ATOM 1992 C CA . ALA A 1 283 ? -3.506 10.981 -15.649 1.00 96.56 283 ALA A CA 1
ATOM 1993 C C . ALA A 1 283 ? -1.977 11.173 -15.625 1.00 96.56 283 ALA A C 1
ATOM 1995 O O . ALA A 1 283 ? -1.332 11.094 -16.672 1.00 96.56 283 ALA A O 1
ATOM 1996 N N . ALA A 1 284 ? -1.380 11.348 -14.440 1.00 96.75 284 ALA A N 1
ATOM 1997 C CA . ALA A 1 284 ? 0.067 11.484 -14.270 1.00 96.75 284 ALA A CA 1
ATOM 1998 C C . ALA A 1 284 ? 0.854 10.201 -14.613 1.00 96.75 284 ALA A C 1
ATOM 2000 O O . ALA A 1 284 ? 2.033 10.283 -14.963 1.00 96.75 284 ALA A O 1
ATOM 2001 N N . LEU A 1 285 ? 0.216 9.023 -14.578 1.00 96.94 285 LEU A N 1
ATOM 2002 C CA . LEU A 1 285 ? 0.845 7.759 -14.980 1.00 96.94 285 LEU A CA 1
ATOM 2003 C C . LEU A 1 285 ? 1.048 7.652 -16.495 1.00 96.94 285 LEU A C 1
ATOM 2005 O O . LEU A 1 285 ? 1.962 6.953 -16.930 1.00 96.94 285 LEU A O 1
ATOM 2009 N N . ILE A 1 286 ? 0.234 8.336 -17.306 1.00 95.56 286 ILE A N 1
ATOM 2010 C CA . ILE A 1 286 ? 0.276 8.251 -18.776 1.00 95.56 286 ILE A CA 1
ATOM 2011 C C . ILE A 1 286 ? 1.662 8.619 -19.335 1.00 95.56 286 ILE A C 1
ATOM 2013 O O . ILE A 1 286 ? 2.265 7.771 -20.000 1.00 95.56 286 ILE A O 1
ATOM 2017 N N . PRO A 1 287 ? 2.221 9.821 -19.074 1.00 95.44 287 PRO A N 1
ATOM 2018 C CA . PRO A 1 287 ? 3.531 10.187 -19.612 1.00 95.44 287 PRO A CA 1
ATOM 2019 C C . PRO A 1 287 ? 4.653 9.284 -19.088 1.00 95.44 287 PRO A C 1
ATOM 2021 O O . PRO A 1 287 ? 5.552 8.940 -19.850 1.00 95.44 287 PRO A O 1
ATOM 2024 N N . LEU A 1 288 ? 4.589 8.849 -17.824 1.00 94.75 288 LEU A N 1
ATOM 2025 C CA . LEU A 1 288 ? 5.575 7.929 -17.249 1.00 94.75 288 LEU A CA 1
ATOM 2026 C C . LEU A 1 288 ? 5.530 6.551 -17.925 1.00 94.75 288 LEU A C 1
ATOM 2028 O O . LEU A 1 288 ? 6.573 5.964 -18.202 1.00 94.75 288 LEU A O 1
ATOM 2032 N N . THR A 1 289 ? 4.330 6.051 -18.220 1.00 93.50 289 THR A N 1
ATOM 2033 C CA . THR A 1 289 ? 4.121 4.764 -18.896 1.00 93.50 289 THR A CA 1
ATOM 2034 C C . THR A 1 289 ? 4.639 4.805 -20.328 1.00 93.50 289 THR A C 1
ATOM 2036 O O . THR A 1 289 ? 5.371 3.908 -20.739 1.00 93.50 289 THR A O 1
ATOM 2039 N N . ILE A 1 290 ? 4.320 5.868 -21.072 1.00 91.75 290 ILE A N 1
ATOM 2040 C CA . ILE A 1 290 ? 4.824 6.065 -22.438 1.00 91.75 290 ILE A CA 1
ATOM 2041 C C . ILE A 1 290 ? 6.350 6.203 -22.426 1.00 91.75 290 ILE A C 1
ATOM 2043 O O . ILE A 1 290 ? 7.030 5.598 -23.247 1.00 91.75 290 ILE A O 1
ATOM 2047 N N . PHE A 1 291 ? 6.906 6.962 -21.478 1.00 90.56 291 PHE A N 1
ATOM 2048 C CA . PHE A 1 291 ? 8.354 7.091 -21.333 1.00 90.56 291 PHE A CA 1
ATOM 2049 C C . PHE A 1 291 ? 9.021 5.737 -21.064 1.00 90.56 291 PHE A C 1
ATOM 2051 O O . PHE A 1 291 ? 10.026 5.416 -21.695 1.00 90.56 291 PHE A O 1
ATOM 2058 N N . ALA A 1 292 ? 8.451 4.936 -20.161 1.00 89.00 292 ALA A N 1
ATOM 2059 C CA . ALA A 1 292 ? 8.948 3.601 -19.860 1.00 89.00 292 ALA A CA 1
ATOM 2060 C C . ALA A 1 292 ? 8.922 2.689 -21.096 1.00 89.00 292 ALA A C 1
ATOM 2062 O O . ALA A 1 292 ? 9.914 2.025 -21.367 1.00 89.00 292 ALA A O 1
ATOM 2063 N N . GLU A 1 293 ? 7.839 2.713 -21.874 1.00 86.56 293 GLU A N 1
ATOM 2064 C CA . GLU A 1 293 ? 7.721 1.965 -23.134 1.00 86.56 293 GLU A CA 1
ATOM 2065 C C . GLU A 1 293 ? 8.795 2.366 -24.157 1.00 86.56 293 GLU A C 1
ATOM 2067 O O . GLU A 1 293 ? 9.411 1.511 -24.786 1.00 86.56 293 GLU A O 1
ATOM 2072 N N . VAL A 1 294 ? 9.036 3.670 -24.321 1.00 85.62 294 VAL A N 1
ATOM 2073 C CA . VAL A 1 294 ? 9.945 4.186 -25.356 1.00 85.62 294 VAL A CA 1
ATOM 2074 C C . VAL A 1 294 ? 11.418 4.028 -24.969 1.00 85.62 294 VAL A C 1
ATOM 2076 O O . VAL A 1 294 ? 12.251 3.780 -25.839 1.00 85.62 294 VAL A O 1
ATOM 2079 N N . MET A 1 295 ? 11.758 4.203 -23.688 1.00 82.75 295 MET A N 1
ATOM 2080 C CA . MET A 1 295 ? 13.152 4.338 -23.240 1.00 82.75 295 MET A CA 1
ATOM 2081 C C . MET A 1 295 ? 13.694 3.127 -22.473 1.00 82.75 295 MET A C 1
ATOM 2083 O O . MET A 1 295 ? 14.912 2.955 -22.417 1.00 82.75 295 MET A O 1
ATOM 2087 N N . LEU A 1 296 ? 12.843 2.298 -21.856 1.00 74.31 296 LEU A N 1
ATOM 2088 C CA . LEU A 1 296 ? 13.283 1.187 -21.002 1.00 74.31 296 LEU A CA 1
ATOM 2089 C C . LEU A 1 296 ? 13.177 -0.162 -21.735 1.00 74.31 296 LEU A C 1
ATOM 2091 O O . LEU A 1 296 ? 12.268 -0.943 -21.474 1.00 74.31 296 LEU A O 1
ATOM 2095 N N . VAL A 1 297 ? 14.150 -0.476 -22.597 1.00 62.44 297 VAL A N 1
ATOM 2096 C CA . VAL A 1 297 ? 14.342 -1.823 -23.179 1.00 62.44 297 VAL A CA 1
ATOM 2097 C C . VAL A 1 297 ? 15.789 -2.274 -22.928 1.00 62.44 297 VAL A C 1
ATOM 2099 O O . VAL A 1 297 ? 16.682 -1.525 -23.330 1.00 62.44 297 VAL A O 1
ATOM 2102 N N . PRO A 1 298 ? 16.112 -3.474 -22.384 1.00 59.53 298 PRO A N 1
ATOM 2103 C CA . PRO A 1 298 ? 15.412 -4.413 -21.472 1.00 59.53 298 PRO A CA 1
ATOM 2104 C C . PRO A 1 298 ? 15.544 -3.995 -19.979 1.00 59.53 298 PRO A C 1
ATOM 2106 O O . PRO A 1 298 ? 16.379 -3.139 -19.677 1.00 59.53 298 PRO A O 1
ATOM 2109 N N . PRO A 1 299 ? 14.786 -4.558 -19.000 1.00 59.41 299 PRO A N 1
ATOM 2110 C CA . PRO A 1 299 ? 14.180 -5.904 -18.942 1.00 59.41 299 PRO A CA 1
ATOM 2111 C C . PRO A 1 299 ? 12.760 -6.037 -19.510 1.00 59.41 299 PRO A C 1
ATOM 2113 O O . PRO A 1 299 ? 12.217 -7.135 -19.514 1.00 59.41 299 PRO A O 1
ATOM 2116 N N . PHE A 1 300 ? 12.143 -4.952 -19.972 1.00 64.25 300 PHE A N 1
ATOM 2117 C CA . PHE A 1 300 ? 10.789 -4.994 -20.516 1.00 64.25 300 PHE A CA 1
ATOM 2118 C C . PHE A 1 300 ? 10.829 -5.311 -22.016 1.00 64.25 300 PHE A C 1
ATOM 2120 O O . PHE A 1 300 ? 11.458 -4.586 -22.787 1.00 64.25 300 PHE A O 1
ATOM 2127 N N . ALA A 1 301 ? 10.207 -6.414 -22.432 1.00 62.12 301 ALA A N 1
ATOM 2128 C CA . ALA A 1 301 ? 10.124 -6.830 -23.831 1.00 62.12 301 ALA A CA 1
ATOM 2129 C C . ALA A 1 301 ? 8.724 -6.542 -24.401 1.00 62.12 301 ALA A C 1
ATOM 2131 O O . ALA A 1 301 ? 7.726 -7.056 -23.901 1.00 62.12 301 ALA A O 1
ATOM 2132 N N . GLY A 1 302 ? 8.643 -5.754 -25.478 1.00 64.19 302 GLY A N 1
ATOM 2133 C CA . GLY A 1 302 ? 7.368 -5.371 -26.103 1.00 64.19 302 GLY A CA 1
ATOM 2134 C C . GLY A 1 302 ? 6.498 -4.478 -25.206 1.00 64.19 302 GLY A C 1
ATOM 2135 O O . GLY A 1 302 ? 7.018 -3.821 -24.313 1.00 64.19 302 GLY A O 1
ATOM 2136 N N . ALA A 1 303 ? 5.173 -4.514 -25.402 1.00 61.66 303 ALA A N 1
ATOM 2137 C CA . ALA A 1 303 ? 4.179 -3.654 -24.732 1.00 61.66 303 ALA A CA 1
ATOM 2138 C C . ALA A 1 303 ? 3.949 -3.942 -23.226 1.00 61.66 303 ALA A C 1
ATOM 2140 O O . ALA A 1 303 ? 2.867 -3.699 -22.681 1.00 61.66 303 ALA A O 1
ATOM 2141 N N . GLN A 1 304 ? 4.942 -4.511 -22.538 1.00 82.38 304 GLN A N 1
ATOM 2142 C CA . GLN A 1 304 ? 4.884 -4.817 -21.108 1.00 82.38 304 GLN A CA 1
ATOM 2143 C C . GLN A 1 304 ? 4.789 -3.550 -20.233 1.00 82.38 304 GLN A C 1
ATOM 2145 O O . GLN A 1 304 ? 3.967 -3.553 -19.313 1.00 82.38 304 GLN A O 1
ATOM 2150 N N . PRO A 1 305 ? 5.538 -2.456 -20.489 1.00 84.62 305 PRO A N 1
ATOM 2151 C CA . PRO A 1 305 ? 5.386 -1.203 -19.751 1.00 84.62 305 PRO A CA 1
ATOM 2152 C C . PRO A 1 305 ? 3.984 -0.608 -19.879 1.0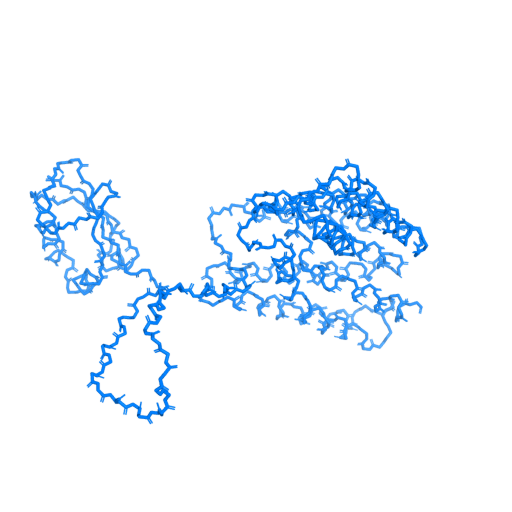0 84.62 305 PRO A C 1
ATOM 2154 O O . PRO A 1 305 ? 3.405 -0.227 -18.862 1.00 84.62 305 PRO A O 1
ATOM 2157 N N . LEU A 1 306 ? 3.398 -0.605 -21.084 1.00 90.00 306 LEU A N 1
ATOM 2158 C CA . LEU A 1 306 ? 2.005 -0.187 -21.298 1.00 90.00 306 LEU A CA 1
ATOM 2159 C C . LEU A 1 306 ? 1.012 -0.993 -20.448 1.00 90.00 306 LEU A C 1
ATOM 2161 O O . LEU A 1 306 ? 0.160 -0.411 -19.773 1.00 90.00 306 LEU A O 1
ATOM 2165 N N . PHE A 1 307 ? 1.137 -2.323 -20.438 1.00 91.75 307 PHE A N 1
ATOM 2166 C CA . PHE A 1 307 ? 0.287 -3.188 -19.616 1.00 91.75 307 PHE A CA 1
ATOM 2167 C C . PHE A 1 307 ?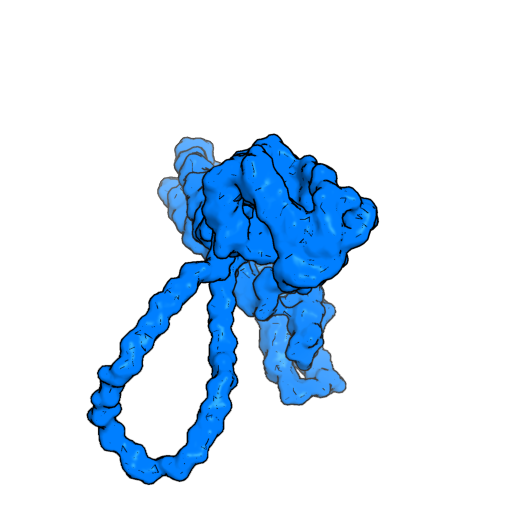 0.450 -2.901 -18.115 1.00 91.75 307 PHE A C 1
ATOM 2169 O O . PHE A 1 307 ? -0.537 -2.764 -17.394 1.00 91.75 307 PHE A O 1
ATOM 2176 N N . LEU A 1 308 ? 1.690 -2.763 -17.643 1.00 92.31 308 LEU A N 1
ATOM 2177 C CA . LEU A 1 308 ? 2.001 -2.473 -16.241 1.00 92.31 308 LEU A CA 1
ATOM 2178 C C . LEU A 1 308 ? 1.541 -1.070 -15.811 1.00 92.31 308 LEU A C 1
ATOM 2180 O O . LEU A 1 308 ? 1.125 -0.888 -14.665 1.00 92.31 308 LEU A O 1
ATOM 2184 N N . GLY A 1 309 ? 1.569 -0.093 -16.719 1.00 94.31 309 GLY A N 1
ATOM 2185 C CA . GLY A 1 309 ? 1.002 1.237 -16.505 1.00 94.31 309 GLY A CA 1
ATOM 2186 C C . GLY A 1 309 ? -0.525 1.224 -16.442 1.00 94.31 309 GLY A C 1
ATOM 2187 O O . GLY A 1 309 ? -1.102 1.835 -15.543 1.00 94.31 309 GLY A O 1
ATOM 2188 N N . LEU A 1 310 ? -1.193 0.462 -17.317 1.00 95.00 310 LEU A N 1
ATOM 2189 C CA . LEU A 1 310 ? -2.647 0.254 -17.250 1.00 95.00 310 LEU A CA 1
ATOM 2190 C C . LEU A 1 310 ? -3.051 -0.427 -15.934 1.00 95.00 310 LEU A C 1
ATOM 2192 O O . LEU A 1 310 ? -4.024 -0.030 -15.293 1.00 95.00 310 LEU A O 1
ATOM 2196 N N . LEU A 1 311 ? -2.272 -1.419 -15.500 1.00 95.69 311 LEU A N 1
ATOM 2197 C CA . LEU A 1 311 ? -2.463 -2.083 -14.215 1.00 95.69 311 LEU A CA 1
ATOM 2198 C C . LEU A 1 311 ? -2.361 -1.089 -13.047 1.00 95.69 311 LEU A C 1
ATOM 2200 O O . LEU A 1 311 ? -3.210 -1.100 -12.154 1.00 95.69 311 LEU A O 1
ATOM 2204 N N . ALA A 1 312 ? -1.360 -0.203 -13.076 1.00 96.94 312 ALA A N 1
ATOM 2205 C CA . ALA A 1 312 ? -1.199 0.869 -12.096 1.00 96.94 312 ALA A CA 1
ATOM 2206 C C . ALA A 1 312 ? -2.375 1.852 -12.109 1.00 96.94 312 ALA A C 1
ATOM 2208 O O . ALA A 1 312 ? -2.897 2.174 -11.043 1.00 96.94 312 ALA A O 1
ATOM 2209 N N . ALA A 1 313 ? -2.850 2.254 -13.288 1.00 96.75 313 ALA A N 1
ATOM 2210 C CA . ALA A 1 313 ? -3.989 3.158 -13.436 1.00 96.75 313 ALA A CA 1
ATOM 2211 C C . ALA A 1 313 ? -5.279 2.618 -12.795 1.00 96.75 313 ALA A C 1
ATOM 2213 O O . ALA A 1 313 ? -6.083 3.394 -12.284 1.00 96.75 313 ALA A O 1
ATOM 2214 N N . VAL A 1 314 ? -5.471 1.296 -12.786 1.00 95.69 314 VAL A N 1
ATOM 2215 C CA . VAL A 1 314 ? -6.646 0.661 -12.167 1.00 95.69 314 VAL A CA 1
ATOM 2216 C C . VAL A 1 314 ? -6.431 0.394 -10.676 1.00 95.69 314 VAL A C 1
ATOM 2218 O O . VAL A 1 314 ? -7.315 0.661 -9.862 1.00 95.69 314 VAL A O 1
ATOM 2221 N N . LEU A 1 315 ? -5.272 -0.146 -10.294 1.00 97.25 315 LEU A N 1
ATOM 2222 C CA . LEU A 1 315 ? -5.071 -0.670 -8.941 1.00 97.25 315 LEU A CA 1
ATOM 2223 C C . LEU A 1 315 ? -4.509 0.333 -7.939 1.00 97.25 315 LEU A C 1
ATOM 2225 O O . LEU A 1 315 ? -4.800 0.190 -6.750 1.00 97.25 315 LEU A O 1
ATOM 2229 N N . ALA A 1 316 ? -3.755 1.343 -8.381 1.00 95.88 316 ALA A N 1
ATOM 2230 C CA . ALA A 1 316 ? -3.295 2.407 -7.492 1.00 95.88 316 ALA A CA 1
ATOM 2231 C C . ALA A 1 316 ? -4.473 3.134 -6.805 1.00 95.88 316 ALA A C 1
ATOM 2233 O O . ALA A 1 316 ? -4.462 3.206 -5.576 1.00 95.88 316 ALA A O 1
ATOM 2234 N N . PRO A 1 317 ? -5.547 3.565 -7.508 1.00 95.19 317 PRO A N 1
ATOM 2235 C CA . PRO A 1 317 ? -6.694 4.196 -6.847 1.00 95.19 317 PRO A CA 1
ATOM 2236 C C . PRO A 1 317 ? -7.547 3.245 -6.007 1.00 95.19 317 PRO A C 1
ATOM 2238 O O . PRO A 1 317 ? -8.166 3.672 -5.031 1.00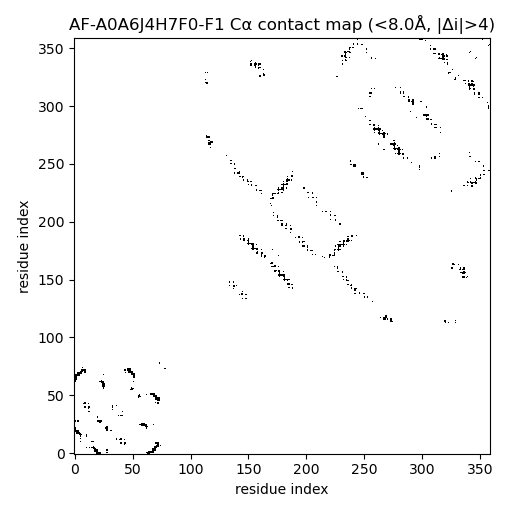 95.19 317 PRO A O 1
ATOM 2241 N N . ALA A 1 318 ? -7.550 1.951 -6.326 1.00 94.56 318 ALA A N 1
ATOM 2242 C CA . ALA A 1 318 ? -8.231 0.948 -5.513 1.00 94.56 318 ALA A CA 1
ATOM 2243 C C . ALA A 1 318 ? -7.482 0.641 -4.196 1.00 94.56 318 ALA A C 1
ATOM 2245 O O . ALA A 1 318 ? -8.092 0.182 -3.227 1.00 94.56 318 ALA A O 1
ATOM 2246 N N . GLY A 1 319 ? -6.178 0.925 -4.126 1.00 93.75 319 GLY A N 1
ATOM 2247 C CA . GLY A 1 319 ? -5.332 0.689 -2.955 1.00 93.75 319 GLY A CA 1
ATOM 2248 C C . GLY A 1 319 ? -5.792 1.416 -1.679 1.00 93.75 319 GLY A C 1
ATOM 2249 O O . GLY A 1 319 ? -6.085 0.750 -0.683 1.00 93.75 319 GLY A O 1
ATOM 2250 N N . PRO A 1 320 ? -5.954 2.754 -1.685 1.00 92.44 320 PRO A N 1
ATOM 2251 C CA . PRO A 1 320 ? -6.482 3.520 -0.548 1.00 92.44 320 PRO A CA 1
ATOM 2252 C C . PRO A 1 320 ? -7.876 3.090 -0.077 1.00 92.44 320 PRO A C 1
ATOM 2254 O O . PRO A 1 320 ? -8.174 3.154 1.124 1.00 92.44 320 PRO A O 1
ATOM 2257 N N . VAL A 1 321 ? -8.720 2.616 -0.998 1.00 91.88 321 VAL A N 1
ATOM 2258 C CA . VAL A 1 321 ? -10.034 2.037 -0.679 1.00 91.88 321 VAL A CA 1
ATOM 2259 C C . VAL A 1 321 ? -9.861 0.717 0.072 1.00 91.88 321 VAL A C 1
ATOM 2261 O O . VAL A 1 321 ? -10.434 0.550 1.151 1.00 91.88 321 VAL A O 1
ATOM 2264 N N . ALA A 1 322 ? -9.016 -0.186 -0.434 1.00 94.19 322 ALA A N 1
ATOM 2265 C CA . ALA A 1 322 ? -8.703 -1.454 0.223 1.00 94.19 322 ALA A CA 1
ATOM 2266 C C . ALA A 1 322 ? -8.054 -1.250 1.603 1.00 94.19 322 ALA A C 1
ATOM 2268 O O . ALA A 1 322 ? -8.443 -1.905 2.570 1.00 94.19 322 ALA A O 1
ATOM 2269 N N . ALA A 1 323 ? -7.132 -0.291 1.729 1.00 93.31 323 ALA A N 1
ATOM 2270 C CA . ALA A 1 323 ? -6.516 0.070 3.004 1.00 93.31 323 ALA A CA 1
ATOM 2271 C C . ALA A 1 323 ? -7.549 0.588 4.013 1.00 93.31 323 ALA A C 1
ATOM 2273 O O . ALA A 1 323 ? -7.508 0.219 5.185 1.00 93.31 323 ALA A O 1
ATOM 2274 N N . SER A 1 324 ? -8.501 1.413 3.569 1.00 92.56 324 SER A N 1
ATOM 2275 C CA . SER A 1 324 ? -9.562 1.936 4.440 1.00 92.56 324 SER A CA 1
ATOM 2276 C C . SER A 1 324 ? -10.545 0.839 4.862 1.00 92.56 324 SER A C 1
ATOM 2278 O O . SER A 1 324 ? -10.962 0.815 6.019 1.00 92.56 324 SER A O 1
ATOM 2280 N N . ALA A 1 325 ? -10.857 -0.104 3.967 1.00 93.25 325 ALA A N 1
ATOM 2281 C CA . ALA A 1 325 ? -11.654 -1.284 4.297 1.00 93.25 325 ALA A CA 1
ATOM 2282 C C . ALA A 1 325 ? -10.944 -2.184 5.326 1.00 93.25 325 ALA A C 1
ATOM 2284 O O . ALA A 1 325 ? -11.559 -2.603 6.306 1.00 93.25 325 ALA A O 1
ATOM 2285 N N . LEU A 1 326 ? -9.637 -2.417 5.158 1.00 95.31 326 LEU A N 1
ATOM 2286 C CA . LEU A 1 326 ? -8.817 -3.186 6.100 1.00 95.31 326 LEU A CA 1
ATOM 2287 C C . LEU A 1 326 ? -8.696 -2.496 7.470 1.00 95.31 326 LEU A C 1
ATOM 2289 O O . LEU A 1 326 ? -8.718 -3.155 8.513 1.00 95.31 326 LEU A O 1
ATOM 2293 N N . LEU A 1 327 ? -8.588 -1.165 7.475 1.00 93.25 327 LEU A N 1
ATOM 2294 C CA . LEU A 1 327 ? -8.532 -0.339 8.682 1.00 93.25 327 LEU A CA 1
ATOM 2295 C C . LEU A 1 327 ? -9.867 -0.291 9.432 1.00 93.25 327 LEU A C 1
ATOM 2297 O O . LEU A 1 327 ? -9.891 -0.008 10.629 1.00 93.25 327 LEU A O 1
ATOM 2301 N N . GLY A 1 328 ? -10.974 -0.536 8.729 1.00 88.94 328 GLY A N 1
ATOM 2302 C CA . GLY A 1 328 ? -12.341 -0.390 9.222 1.00 88.94 328 GLY A CA 1
ATOM 2303 C C . GLY A 1 328 ? -12.785 1.070 9.370 1.00 88.94 328 GLY A C 1
ATOM 2304 O O . GLY A 1 328 ? -13.982 1.348 9.427 1.00 88.94 328 GLY A O 1
ATOM 2305 N N . ASP A 1 329 ? -11.850 2.016 9.423 1.00 86.25 329 ASP A N 1
ATOM 2306 C CA . ASP A 1 329 ? -12.101 3.438 9.620 1.00 86.25 329 ASP A CA 1
ATOM 2307 C C . ASP A 1 329 ? -11.303 4.283 8.630 1.00 86.25 329 ASP A C 1
ATOM 2309 O O . ASP A 1 329 ? -10.074 4.312 8.680 1.00 86.25 329 ASP A O 1
ATOM 2313 N N . ARG A 1 330 ? -11.985 5.032 7.761 1.00 79.19 330 ARG A N 1
ATOM 2314 C CA . ARG A 1 330 ? -11.304 5.906 6.795 1.00 79.19 330 ARG A CA 1
ATOM 2315 C C . ARG A 1 330 ? -10.540 7.058 7.461 1.00 79.19 330 ARG A C 1
ATOM 2317 O O . ARG A 1 330 ? -9.495 7.457 6.951 1.00 79.19 330 ARG A O 1
ATOM 2324 N N . ASN A 1 331 ? -11.022 7.554 8.600 1.00 80.50 331 ASN A N 1
ATOM 2325 C CA . ASN A 1 331 ? -10.491 8.747 9.262 1.00 80.50 331 ASN A CA 1
ATOM 2326 C C . ASN A 1 331 ? -9.518 8.407 10.397 1.00 80.50 331 ASN A C 1
ATOM 2328 O O . ASN A 1 331 ? -8.938 9.307 11.009 1.00 80.50 331 ASN A O 1
ATOM 2332 N N . ALA A 1 332 ? -9.323 7.121 10.698 1.00 87.81 332 ALA A N 1
ATOM 2333 C CA . ALA A 1 332 ? -8.421 6.732 11.763 1.00 87.81 332 ALA A CA 1
ATOM 2334 C C . ALA A 1 332 ? -6.958 7.044 11.430 1.00 87.81 332 ALA A C 1
ATOM 2336 O O . ALA A 1 332 ? -6.472 6.901 10.306 1.00 87.81 332 ALA A O 1
ATOM 2337 N N . HIS A 1 333 ? -6.231 7.440 12.471 1.00 88.88 333 HIS A N 1
ATOM 2338 C CA . HIS A 1 333 ? -4.831 7.809 12.369 1.00 88.88 333 HIS A CA 1
ATOM 2339 C C . HIS A 1 333 ? -3.930 6.569 12.225 1.00 88.88 333 HIS A C 1
ATOM 2341 O O . HIS A 1 333 ? -3.518 5.972 13.221 1.00 88.88 333 HIS A O 1
ATOM 2347 N N . ALA A 1 334 ? -3.616 6.200 10.981 1.00 91.94 334 ALA A N 1
ATOM 2348 C CA . ALA A 1 334 ? -2.720 5.092 10.636 1.00 91.94 334 ALA A CA 1
ATOM 2349 C C . ALA A 1 334 ? -1.691 5.501 9.558 1.00 91.94 334 ALA A C 1
ATOM 2351 O O . ALA A 1 334 ? -1.721 4.984 8.439 1.00 91.94 334 ALA A O 1
ATOM 2352 N N . PRO A 1 335 ? -0.782 6.454 9.849 1.00 91.44 335 PRO A N 1
ATOM 2353 C CA . PRO A 1 335 ? 0.098 7.041 8.840 1.00 91.44 335 PRO A CA 1
ATOM 2354 C C . PRO A 1 335 ? 1.028 6.031 8.163 1.00 91.44 335 PRO A C 1
ATOM 2356 O O . PRO A 1 335 ? 1.355 6.231 7.002 1.00 91.44 335 PRO A O 1
ATOM 2359 N N . ALA A 1 336 ? 1.446 4.954 8.840 1.00 92.88 336 ALA A N 1
ATOM 2360 C CA . ALA A 1 336 ? 2.323 3.953 8.229 1.00 92.88 336 ALA A CA 1
ATOM 2361 C C . ALA A 1 336 ? 1.569 3.077 7.218 1.00 92.88 336 ALA A C 1
ATOM 2363 O O . ALA A 1 336 ? 2.092 2.807 6.142 1.00 92.88 336 ALA A O 1
ATOM 2364 N N . LEU A 1 337 ? 0.315 2.710 7.513 1.00 93.50 337 LEU A N 1
ATOM 2365 C CA . LEU A 1 337 ? -0.551 2.032 6.543 1.00 93.50 337 LEU A CA 1
ATOM 2366 C C . LEU A 1 337 ? -0.790 2.917 5.310 1.00 93.50 337 LEU A C 1
ATOM 2368 O O . LEU A 1 337 ? -0.701 2.436 4.187 1.00 93.50 337 LEU A O 1
ATOM 2372 N N . ARG A 1 338 ? -1.009 4.223 5.517 1.00 92.50 338 ARG A N 1
ATOM 2373 C CA . ARG A 1 338 ? -1.189 5.221 4.445 1.00 92.50 338 ARG A CA 1
ATOM 2374 C C . ARG A 1 338 ? 0.064 5.474 3.595 1.00 92.50 338 ARG A C 1
ATOM 2376 O O . ARG A 1 338 ? -0.007 6.214 2.630 1.00 92.50 338 ARG A O 1
ATOM 2383 N N . ARG A 1 339 ? 1.229 4.917 3.950 1.00 92.94 339 ARG A N 1
ATOM 2384 C CA . ARG A 1 339 ? 2.421 4.920 3.077 1.00 92.94 339 ARG A CA 1
ATOM 2385 C C . ARG A 1 339 ? 2.486 3.713 2.144 1.00 92.94 339 ARG A C 1
ATOM 2387 O O . ARG A 1 339 ? 3.331 3.686 1.256 1.00 92.94 339 ARG A O 1
ATOM 2394 N N . LEU A 1 340 ? 1.647 2.708 2.384 1.00 94.81 340 LEU A N 1
ATOM 2395 C CA . LEU A 1 340 ? 1.619 1.434 1.668 1.00 94.81 340 LEU A CA 1
ATOM 2396 C C . LEU A 1 340 ? 0.285 1.212 0.947 1.00 94.81 340 LEU A C 1
ATOM 2398 O O . LEU A 1 340 ? 0.076 0.152 0.362 1.00 94.81 340 LEU A O 1
ATOM 2402 N N . ASP A 1 341 ? -0.638 2.167 1.009 1.00 93.31 341 ASP A N 1
ATOM 2403 C CA . ASP A 1 341 ? -2.018 1.968 0.587 1.00 93.31 341 ASP A CA 1
ATOM 2404 C C . ASP A 1 341 ? -2.151 1.814 -0.930 1.00 93.31 341 ASP A C 1
ATOM 2406 O O . ASP A 1 341 ? -2.744 0.833 -1.378 1.00 93.31 341 ASP A O 1
ATOM 2410 N N . SER A 1 342 ? -1.497 2.663 -1.721 1.00 94.31 342 SER A N 1
ATOM 2411 C CA . SER A 1 342 ? -1.402 2.506 -3.181 1.00 94.31 342 SER A CA 1
ATOM 2412 C C . SER A 1 342 ? -0.718 1.195 -3.601 1.00 94.31 342 SER A C 1
ATOM 2414 O O . SER A 1 342 ? -0.984 0.679 -4.685 1.00 94.31 342 SER A O 1
ATOM 2416 N N . LEU A 1 343 ? 0.101 0.589 -2.729 1.00 97.00 343 LEU A N 1
ATOM 2417 C CA . LEU A 1 343 ? 0.717 -0.726 -2.949 1.00 97.00 343 LEU A CA 1
ATOM 2418 C C . LEU A 1 343 ? -0.172 -1.906 -2.529 1.00 97.00 343 LEU A C 1
ATOM 2420 O O . LEU A 1 343 ? 0.148 -3.029 -2.911 1.00 97.00 343 LEU A O 1
ATOM 2424 N N . MET A 1 344 ? -1.271 -1.699 -1.789 1.00 95.94 344 MET A N 1
ATOM 2425 C CA . MET A 1 344 ? -2.101 -2.789 -1.240 1.00 95.94 344 MET A CA 1
ATOM 2426 C C . MET A 1 344 ? -2.569 -3.782 -2.303 1.00 95.94 344 MET A C 1
ATOM 2428 O O . MET A 1 344 ? -2.541 -4.989 -2.075 1.00 95.94 344 MET A O 1
ATOM 2432 N N . LEU A 1 345 ? -3.000 -3.264 -3.454 1.00 96.62 345 LEU A N 1
ATOM 2433 C CA . LEU A 1 345 ? -3.474 -4.065 -4.583 1.00 96.62 345 LEU A CA 1
ATOM 2434 C C . LEU A 1 345 ? -2.474 -4.059 -5.734 1.00 96.62 345 LEU A C 1
ATOM 2436 O O . LEU A 1 345 ? -2.178 -5.112 -6.296 1.00 96.62 345 LEU A O 1
ATOM 2440 N N . LEU A 1 346 ? -1.934 -2.879 -6.061 1.00 97.75 346 LEU A N 1
ATOM 2441 C CA . LEU A 1 346 ? -0.985 -2.736 -7.156 1.00 97.75 346 LEU A CA 1
ATOM 2442 C C . LEU A 1 346 ? 0.271 -3.568 -6.913 1.00 97.75 346 LEU A C 1
ATOM 2444 O O . LEU A 1 346 ? 0.680 -4.300 -7.803 1.00 97.75 346 LEU A O 1
ATOM 2448 N N . GLY A 1 347 ? 0.861 -3.492 -5.718 1.00 97.25 347 GLY A N 1
ATOM 2449 C CA . GLY A 1 347 ? 2.128 -4.145 -5.403 1.00 97.25 347 GLY A CA 1
ATOM 2450 C C . GLY A 1 347 ? 2.115 -5.640 -5.734 1.00 97.25 347 GLY A C 1
ATOM 2451 O O . GLY A 1 347 ? 2.888 -6.051 -6.602 1.00 97.25 347 GLY A O 1
ATOM 2452 N N . PRO A 1 348 ? 1.245 -6.452 -5.100 1.00 97.12 348 PRO A N 1
ATOM 2453 C CA . PRO A 1 348 ? 1.277 -7.901 -5.275 1.00 97.12 348 PRO A CA 1
ATOM 2454 C C . PRO A 1 348 ? 1.030 -8.334 -6.719 1.00 97.12 348 PRO A C 1
ATOM 2456 O O . PRO A 1 348 ? 1.722 -9.221 -7.219 1.00 97.12 348 PRO A O 1
ATOM 2459 N N . LEU A 1 349 ? 0.083 -7.691 -7.412 1.00 96.31 349 LEU A N 1
ATOM 2460 C CA . LEU A 1 349 ? -0.232 -8.059 -8.790 1.00 96.31 349 LEU A CA 1
ATOM 2461 C C . LEU A 1 349 ? 0.857 -7.603 -9.765 1.00 96.31 349 LEU A C 1
ATOM 2463 O O . LEU A 1 349 ? 1.225 -8.347 -10.668 1.00 96.31 349 LEU A O 1
ATOM 2467 N N . TRP A 1 350 ? 1.429 -6.420 -9.552 1.00 95.62 350 TRP A N 1
ATOM 2468 C CA . TRP A 1 350 ? 2.549 -5.934 -10.353 1.00 95.62 350 TRP A CA 1
ATOM 2469 C C . TRP A 1 350 ? 3.789 -6.809 -10.147 1.00 95.62 350 TRP A C 1
ATOM 2471 O O . TRP A 1 350 ? 4.439 -7.183 -11.119 1.00 95.62 350 TRP A O 1
ATOM 2481 N N . ALA A 1 351 ? 4.087 -7.204 -8.905 1.00 94.75 351 ALA A N 1
ATOM 2482 C CA . ALA A 1 351 ? 5.178 -8.123 -8.585 1.00 94.75 351 ALA A CA 1
ATOM 2483 C C . ALA A 1 351 ? 4.982 -9.498 -9.232 1.00 94.75 351 ALA A C 1
ATOM 2485 O O . ALA A 1 351 ? 5.925 -10.047 -9.801 1.00 94.75 351 ALA A O 1
ATOM 2486 N N . TRP A 1 352 ? 3.756 -10.027 -9.211 1.00 93.81 352 TRP A N 1
ATOM 2487 C CA . TRP A 1 352 ? 3.408 -11.243 -9.941 1.00 93.81 352 TRP A CA 1
ATOM 2488 C C . TRP A 1 352 ? 3.693 -11.095 -11.439 1.00 93.81 352 TRP A C 1
ATOM 2490 O O . TRP A 1 352 ? 4.403 -11.917 -12.016 1.00 93.81 352 TRP A O 1
ATOM 2500 N N . CYS A 1 353 ? 3.198 -10.025 -12.066 1.00 92.25 353 CYS A N 1
ATOM 2501 C CA . CYS A 1 353 ? 3.445 -9.747 -13.479 1.00 92.25 353 CYS A CA 1
ATOM 2502 C C . CYS A 1 353 ? 4.942 -9.607 -13.782 1.00 92.25 353 CYS A C 1
ATOM 2504 O O . CYS A 1 353 ? 5.413 -10.171 -14.763 1.00 92.25 353 CYS A O 1
ATOM 2506 N N . ALA A 1 354 ? 5.709 -8.934 -12.926 1.00 89.31 354 ALA A N 1
ATOM 2507 C CA . ALA A 1 354 ? 7.153 -8.807 -13.078 1.00 89.31 354 ALA A CA 1
ATOM 2508 C C . ALA A 1 354 ? 7.863 -10.169 -13.036 1.00 89.31 354 ALA A C 1
ATOM 2510 O O . ALA A 1 354 ? 8.721 -10.444 -13.868 1.00 89.31 354 ALA A O 1
ATOM 2511 N N . ILE A 1 355 ? 7.483 -11.045 -12.104 1.00 88.12 355 ILE A N 1
ATOM 2512 C CA . ILE A 1 355 ? 8.063 -12.390 -11.975 1.00 88.12 355 ILE A CA 1
ATOM 2513 C C . ILE A 1 355 ? 7.715 -13.274 -13.180 1.00 88.12 355 ILE A C 1
ATOM 2515 O O . ILE A 1 355 ? 8.524 -14.121 -13.555 1.00 88.12 355 ILE A O 1
ATOM 2519 N N . VAL A 1 356 ? 6.524 -13.110 -13.760 1.00 87.88 356 VAL A N 1
ATOM 2520 C CA . VAL A 1 356 ? 6.054 -13.920 -14.894 1.00 87.88 356 VAL A CA 1
ATOM 2521 C C . VAL A 1 356 ? 6.579 -13.401 -16.235 1.00 87.88 356 VAL A C 1
ATOM 2523 O O . VAL A 1 356 ? 6.902 -14.209 -17.100 1.00 87.88 356 VAL A O 1
ATOM 2526 N N . PHE A 1 357 ? 6.657 -12.081 -16.421 1.00 81.81 357 PHE A N 1
ATOM 2527 C CA . PHE A 1 357 ? 6.927 -11.461 -17.724 1.00 81.81 357 PHE A CA 1
ATOM 2528 C C . PHE A 1 357 ? 8.352 -10.919 -17.903 1.00 81.81 357 PHE A C 1
ATOM 2530 O O . PHE A 1 357 ? 8.756 -10.721 -19.046 1.00 81.81 357 PHE A O 1
ATOM 2537 N N . LEU A 1 358 ? 9.090 -10.650 -16.815 1.00 75.69 358 LEU A N 1
ATOM 2538 C CA . LEU A 1 358 ? 10.432 -10.033 -16.851 1.00 75.69 358 LEU A CA 1
ATOM 2539 C C . LEU A 1 358 ? 11.562 -11.004 -16.476 1.00 75.69 358 LEU A C 1
ATOM 2541 O O . LEU A 1 358 ? 12.691 -10.566 -16.255 1.00 75.69 358 LEU A O 1
ATOM 2545 N N . LYS A 1 359 ? 11.245 -12.295 -16.339 1.00 62.50 359 LYS A N 1
ATOM 2546 C CA . LYS A 1 359 ? 12.236 -13.367 -16.200 1.00 62.50 359 LYS A CA 1
ATOM 2547 C C . LYS A 1 359 ? 12.754 -13.825 -17.553 1.00 62.50 359 LYS A C 1
ATOM 2549 O O . LYS A 1 359 ? 11.941 -13.874 -18.500 1.00 62.50 359 LYS A O 1
#

Secondary structure (DSSP, 8-state):
-EEEEE-HHHHHHHS-SEEEE--SBHHHHHHHHHHHH-HHHHHHHTT-EEEETTEE--TT-B--TT-EEEEEPPPSS----PPPPPS--------------------------SS------S--HHHHHHHHHHHHHHHHH-HHHHHHHHHHHHHHHHHHHHHHHHHTT----HHHHHHHHHHHHHHTTT-HHHHHHHHHHHHHHHHHHHHHS--TTHHHHHHHHHHHHHHHHHHHHHHHHHHHH-HHHHHHHHHHHHHHHHHHHHHHTT-SSTTHHHHHHHHHHHHHHHHHHHH--SS--SSHHHHHHHHHHHHHHHHHHHHHHHHS-TTS--TTGGGSTTHHHHHHHHHHHHHHH--

pLDDT: mean 85.12, std 18.97, range [30.02, 98.62]

InterPro domains:
  IPR003749 Sulfur carrier ThiS/MoaD-like [PF02597] (5-78)
  IPR012675 Beta-grasp domain superfamily [G3DSA:3.10.20.30] (1-78)
  IPR016155 Molybdopterin synthase/thiamin biosynthesis sulphur carrier, beta-grasp [SSF54285] (4-78)

Foldseek 3Di:
DEKEAEDDQLCVQQVHGIDDDPDFWQLNRVVVSCVNSHDSNVVQQVQWFKAKPHHGDDRGHTDDPYIYIYTGGPDPDDDPPDPPDDDDDDDDDDDPDDPDDPPPCPPPPPPPDLFQQDEDDDPPVVVLVVLLVCLLVQLVVALQSLLQVLLVLQLLLLLLLQVLVVVVVAHAPSNLLSQLLSQLSNLLLPDPVSNVCSLVVSLVVLLVVCVVPPDPCSVVNSVLSSCSNNLNNLLSNLLSLLSVLHSLRSVLLSVLLSLLQVQLVVQSHVDPDSCRSNVRSLVSLVVSLVCCQVPQPPLADPSLSVVLSVLLNPQLSVQSSVLCVSSVHNPRPSVSSVSRRSSSGSRNVSSVSSVVRRD

Nearest PDB structures (foldseek):
  7jh5-assembly1_A  TM=1.878E-01  e=8.882E-01  synthetic construct
  7udm-assembly1_A  TM=2.089E-01  e=2.976E+00  synthetic construct
  7p5j-assembly1_B  TM=1.500E-01  e=7.100E-01  Homo sapiens
  3tds-assembly1_A  TM=1.986E-01  e=2.976E+00  Clostridioides difficile 630
  7jh5-assembly2_B  TM=1.594E-01  e=2.275E+00  synthetic construct

Sequence (359 aa):
MAVLRLFAAAREAAGITSDEIDAATVAEVLDQACDRYGDRFSAVLATSKVWVNGEPAAPATPVGASDVVAVLPPVSGGAAQRPAAPAGARVRGNLALVPDLVIEDEEAPELPPLAVVHASERPHGRLGLLWAAVTVGLTVAGPTWLAGWLAVAAFIGGAQTCLVWRKRGERPVALAAGAIAAGLPVAASFDAGAMTAVVVGGVLVTFVTRLRNPTRASSRDIALTVAIGVAIGLAAASPVLVRHTGIAAALLLLAMVCIYDAGAYLVGTGASSPWEGPAAGVAALIPLTIFAEVMLVPPFAGAQPLFLGLLAAVLAPAGPVAASALLGDRNAHAPALRRLDSLMLLGPLWAWCAIVFLK

Radius of gyration: 27.8 Å; Cα contacts (8 Å, |Δi|>4): 538; chains: 1; bounding box: 75×71×52 Å